Protein AF-A0A850LUI3-F1 (afdb_monomer_lite)

Structure (mmCIF, N/CA/C/O backbone):
data_AF-A0A850LUI3-F1
#
_entry.id   AF-A0A850LUI3-F1
#
loop_
_atom_site.group_PDB
_atom_site.id
_atom_site.type_symbol
_atom_site.label_atom_id
_atom_site.label_alt_id
_atom_site.label_comp_id
_atom_site.label_asym_id
_atom_site.label_entity_id
_atom_site.label_seq_id
_atom_site.pdbx_PDB_ins_code
_atom_site.Cartn_x
_atom_site.Cartn_y
_atom_site.Cartn_z
_atom_site.occupancy
_atom_site.B_iso_or_equiv
_atom_site.auth_seq_id
_atom_site.auth_comp_id
_atom_site.auth_asym_id
_atom_site.auth_atom_id
_atom_site.pdbx_PDB_model_num
ATOM 1 N N . MET A 1 1 ? -22.282 -15.425 -7.492 1.00 47.47 1 MET A N 1
ATOM 2 C CA . MET A 1 1 ? -23.102 -15.328 -6.259 1.00 47.47 1 MET A CA 1
ATOM 3 C C . MET A 1 1 ? -22.388 -15.819 -4.991 1.00 47.47 1 MET A C 1
ATOM 5 O O . MET A 1 1 ? -22.538 -15.158 -3.975 1.00 47.47 1 MET A O 1
ATOM 9 N N . GLY A 1 2 ? -21.578 -16.891 -5.012 1.00 49.81 2 GLY A N 1
ATOM 10 C CA . GLY A 1 2 ? -20.942 -17.432 -3.789 1.00 49.81 2 GLY A CA 1
ATOM 11 C C . GLY A 1 2 ? -19.913 -16.527 -3.085 1.00 49.81 2 GLY A C 1
ATOM 12 O O . GLY A 1 2 ? -19.906 -16.454 -1.862 1.00 49.81 2 GLY A O 1
ATOM 13 N N . ILE A 1 3 ? -19.092 -15.780 -3.834 1.00 42.81 3 ILE A N 1
ATOM 14 C CA . ILE A 1 3 ? -18.026 -14.930 -3.261 1.00 42.81 3 ILE A CA 1
ATOM 15 C C . ILE A 1 3 ? -18.603 -13.748 -2.470 1.00 42.81 3 ILE A C 1
ATOM 17 O O . ILE A 1 3 ? -18.168 -13.474 -1.357 1.00 42.81 3 ILE A O 1
ATOM 21 N N . ALA A 1 4 ? -19.633 -13.084 -3.002 1.00 41.47 4 ALA A N 1
ATOM 22 C CA . ALA A 1 4 ? -20.290 -11.971 -2.317 1.00 41.47 4 ALA A CA 1
ATOM 23 C C . ALA A 1 4 ? -20.950 -12.417 -0.999 1.00 41.47 4 ALA A C 1
ATOM 25 O O . ALA A 1 4 ? -20.844 -11.723 0.008 1.00 41.47 4 ALA A O 1
ATOM 26 N N . TYR A 1 5 ? -21.574 -13.600 -0.984 1.00 45.94 5 TYR A N 1
ATOM 27 C CA . TYR A 1 5 ? -22.162 -14.166 0.230 1.00 45.94 5 TYR A CA 1
ATOM 28 C C . TYR A 1 5 ? -21.094 -14.514 1.273 1.00 45.94 5 TYR A C 1
ATOM 30 O O . TYR A 1 5 ? -21.274 -14.215 2.449 1.00 45.94 5 TYR A O 1
ATOM 38 N N . LEU A 1 6 ? -19.958 -15.077 0.845 1.00 44.00 6 LEU A N 1
ATOM 39 C CA . LEU A 1 6 ? -18.826 -15.380 1.724 1.00 44.00 6 LEU A CA 1
ATOM 40 C C . LEU A 1 6 ? -18.233 -14.111 2.351 1.00 44.00 6 LEU A C 1
ATOM 42 O O . LEU A 1 6 ? -17.954 -14.099 3.544 1.00 44.00 6 LEU A O 1
ATOM 46 N N . ILE A 1 7 ? -18.096 -13.036 1.569 1.00 48.62 7 ILE A N 1
ATOM 47 C CA . ILE A 1 7 ? -17.611 -11.734 2.045 1.00 48.62 7 ILE A CA 1
ATOM 48 C C . ILE A 1 7 ? -18.576 -11.151 3.083 1.00 48.62 7 ILE A C 1
ATOM 50 O O . ILE A 1 7 ? -18.150 -10.809 4.183 1.00 48.62 7 ILE A O 1
ATOM 54 N N . ILE A 1 8 ? -19.879 -11.104 2.778 1.00 47.56 8 ILE A N 1
ATOM 55 C CA . ILE A 1 8 ? -20.916 -10.616 3.706 1.00 47.56 8 ILE A CA 1
ATOM 56 C C . ILE A 1 8 ? -20.954 -11.466 4.981 1.00 47.56 8 ILE A C 1
ATOM 58 O O . ILE A 1 8 ? -21.059 -10.930 6.084 1.00 47.56 8 ILE A O 1
ATOM 62 N N . TRP A 1 9 ? -20.839 -12.787 4.848 1.00 55.53 9 TRP A N 1
ATOM 63 C CA . TRP A 1 9 ? -20.811 -13.705 5.978 1.00 55.53 9 TRP A CA 1
ATOM 64 C C . TRP A 1 9 ? -19.570 -13.490 6.850 1.00 55.53 9 TRP A C 1
ATOM 66 O O . TRP A 1 9 ? -19.726 -13.310 8.055 1.00 55.53 9 TRP A O 1
ATOM 76 N N . LEU A 1 10 ? -18.368 -13.411 6.270 1.00 49.00 10 LEU A N 1
ATOM 77 C CA . LEU A 1 10 ? -17.124 -13.127 7.001 1.00 49.00 10 LEU A CA 1
ATOM 78 C C . LEU A 1 10 ? -17.209 -11.795 7.746 1.00 49.00 10 LEU A C 1
ATOM 80 O O . LEU A 1 10 ? -16.917 -11.732 8.935 1.00 49.00 10 LEU A O 1
ATOM 84 N N . ILE A 1 11 ? -17.703 -10.760 7.072 1.00 50.66 11 ILE A N 1
ATOM 85 C CA . ILE A 1 11 ? -17.962 -9.443 7.652 1.00 50.66 11 ILE A CA 1
ATOM 86 C C . ILE A 1 11 ? -18.938 -9.519 8.830 1.00 50.66 11 ILE A C 1
ATOM 88 O O . ILE A 1 11 ? -18.718 -8.880 9.854 1.00 50.66 11 ILE A O 1
ATOM 92 N N . SER A 1 12 ? -20.013 -10.302 8.706 1.00 51.81 12 SER A N 1
ATOM 93 C CA . SER A 1 12 ? -21.022 -10.452 9.763 1.00 51.81 12 SER A CA 1
ATOM 94 C C . SER A 1 12 ? -20.490 -11.156 11.015 1.00 51.81 12 SER A C 1
ATOM 96 O O . SER A 1 12 ? -21.114 -11.078 12.073 1.00 51.81 12 SER A O 1
ATOM 98 N N . LYS A 1 13 ? -19.350 -11.851 10.893 1.00 59.06 13 LYS A N 1
ATOM 99 C CA . LYS A 1 13 ? -18.641 -12.520 11.991 1.00 59.06 13 LYS A CA 1
ATOM 100 C C . LYS A 1 13 ? -17.583 -11.643 12.649 1.00 59.06 13 LYS A C 1
ATOM 102 O O . LYS A 1 13 ? -17.036 -12.046 13.670 1.00 59.06 13 LYS A O 1
ATOM 107 N N . ILE A 1 14 ? -17.304 -10.463 12.100 1.00 55.03 14 ILE A N 1
ATOM 108 C CA . ILE A 1 14 ? -16.424 -9.490 12.738 1.00 55.03 14 ILE A CA 1
ATOM 109 C C . ILE A 1 14 ? -17.200 -8.875 13.904 1.00 55.03 14 ILE A C 1
ATOM 111 O O . ILE A 1 14 ? -18.187 -8.162 13.697 1.00 55.03 14 ILE A O 1
ATOM 115 N N . ASP A 1 15 ? -16.761 -9.161 15.131 1.00 51.34 15 ASP A N 1
ATOM 116 C CA . ASP A 1 15 ? -17.313 -8.539 16.334 1.00 51.34 15 ASP A CA 1
ATOM 117 C C . ASP A 1 15 ? -17.346 -7.015 16.178 1.00 51.34 15 ASP A C 1
ATOM 119 O O . ASP A 1 15 ? -16.445 -6.416 15.585 1.00 51.34 15 ASP A O 1
ATOM 123 N N . LYS A 1 16 ? -18.412 -6.381 16.691 1.00 56.22 16 LYS A N 1
ATOM 124 C CA . LYS A 1 16 ? -18.618 -4.926 16.610 1.00 56.22 16 LYS A CA 1
ATOM 125 C C . LYS A 1 16 ? -17.324 -4.218 17.015 1.00 56.22 16 LYS A C 1
ATOM 127 O O . LYS A 1 16 ? -16.967 -4.235 18.190 1.00 56.22 16 LYS A O 1
ATOM 132 N N . PHE A 1 17 ? -16.647 -3.611 16.039 1.00 53.62 17 PHE A N 1
ATOM 133 C CA . PHE A 1 17 ? -15.330 -3.011 16.220 1.00 53.62 17 PHE A CA 1
ATOM 134 C C . PHE A 1 17 ? -15.366 -2.046 17.412 1.00 53.62 17 PHE A C 1
ATOM 136 O O . PHE A 1 17 ? -16.135 -1.073 17.407 1.00 53.62 17 PHE A O 1
ATOM 143 N N . ASP A 1 18 ? -14.546 -2.329 18.431 1.00 58.38 18 ASP A N 1
ATOM 144 C CA . ASP A 1 18 ? -14.342 -1.442 19.577 1.00 58.38 18 ASP A CA 1
ATOM 145 C C . ASP A 1 18 ? -14.007 -0.041 19.039 1.00 58.38 18 ASP A C 1
ATOM 147 O O . ASP A 1 18 ? -13.247 0.116 18.078 1.00 58.38 18 ASP A O 1
ATOM 151 N N . VAL A 1 19 ? -14.585 0.999 19.639 1.00 59.69 19 VAL A N 1
ATOM 152 C CA . VAL A 1 19 ? -14.296 2.401 19.302 1.00 59.69 19 VAL A CA 1
ATOM 153 C C . VAL A 1 19 ? -12.785 2.663 19.357 1.00 59.69 19 VAL A C 1
ATOM 155 O O . VAL A 1 19 ? -12.263 3.418 18.537 1.00 59.69 19 VAL A O 1
ATOM 158 N N . LYS A 1 20 ? -12.064 1.971 20.251 1.00 60.97 20 LYS A N 1
ATOM 159 C CA . LYS A 1 20 ? -10.596 1.993 20.304 1.00 60.97 20 LYS A CA 1
ATOM 160 C C . LYS A 1 20 ? -9.946 1.439 19.036 1.00 60.97 20 LYS A C 1
ATOM 162 O O . LYS A 1 20 ? -8.961 2.005 18.577 1.00 60.97 20 LYS A O 1
ATOM 167 N N . CYS A 1 21 ? -10.494 0.376 18.451 1.00 63.72 21 CYS A N 1
ATOM 168 C CA . CYS A 1 21 ? -9.987 -0.238 17.224 1.00 63.72 21 CYS A CA 1
ATOM 169 C C . CYS A 1 21 ? -10.270 0.616 15.978 1.00 63.72 21 CYS A C 1
ATOM 171 O O . CYS A 1 21 ? -9.437 0.659 15.078 1.00 63.72 21 CYS A O 1
ATOM 173 N N . ARG A 1 22 ? -11.383 1.366 15.943 1.00 67.38 22 ARG A N 1
ATOM 174 C CA . ARG A 1 22 ? -11.699 2.271 14.815 1.00 67.38 22 ARG A CA 1
ATOM 175 C C . ARG A 1 22 ? -10.663 3.358 14.606 1.00 67.38 22 ARG A C 1
ATOM 177 O O . ARG A 1 22 ? -10.392 3.727 13.470 1.00 67.38 22 ARG A O 1
ATOM 184 N N . LYS A 1 23 ? -10.063 3.855 15.689 1.00 76.12 23 LYS A N 1
ATOM 185 C CA . LYS A 1 23 ? -8.986 4.841 15.595 1.00 76.12 23 LYS A CA 1
ATOM 186 C C . LYS A 1 23 ? -7.842 4.339 14.715 1.00 76.12 23 LYS A C 1
ATOM 188 O O . LYS A 1 23 ? -7.255 5.129 13.996 1.00 76.12 23 LYS A O 1
ATOM 193 N N . TYR A 1 24 ? -7.567 3.037 14.721 1.00 81.56 24 TYR A N 1
ATOM 194 C CA . TYR A 1 24 ? -6.474 2.460 13.944 1.00 81.56 24 TYR A CA 1
ATOM 195 C C . TYR A 1 24 ? -6.802 2.231 12.467 1.00 81.56 24 TYR A C 1
ATOM 197 O O . TYR A 1 24 ? -5.895 2.083 11.651 1.00 81.56 24 TYR A O 1
ATOM 205 N N . TYR A 1 25 ? -8.083 2.306 12.097 1.00 80.31 25 TYR A N 1
ATOM 206 C CA . TYR A 1 25 ? -8.511 2.238 10.704 1.00 80.31 25 TYR A CA 1
ATOM 207 C C . TYR A 1 25 ? -7.957 3.401 9.872 1.00 80.31 25 TYR A C 1
ATOM 209 O O . TYR A 1 25 ? -7.551 3.190 8.734 1.00 80.31 25 TYR A O 1
ATOM 217 N N . ILE A 1 26 ? -7.853 4.612 10.440 1.00 83.31 26 ILE A N 1
ATOM 218 C CA . ILE A 1 26 ? -7.256 5.750 9.721 1.00 83.31 26 ILE A CA 1
ATOM 219 C C . ILE A 1 26 ? -5.787 5.479 9.378 1.00 83.31 26 ILE A C 1
ATOM 221 O O . ILE A 1 26 ? -5.349 5.784 8.275 1.00 83.31 26 ILE A O 1
ATOM 225 N N . PHE A 1 27 ? -5.040 4.848 10.290 1.00 88.25 27 PHE A N 1
ATOM 226 C CA . PHE A 1 27 ? -3.642 4.496 10.060 1.00 88.25 27 PHE A CA 1
ATOM 227 C C . PHE A 1 27 ? -3.527 3.369 9.036 1.00 88.25 27 PHE A C 1
ATOM 229 O O . PHE A 1 27 ? -2.659 3.432 8.180 1.00 88.25 27 PHE A O 1
ATOM 236 N N . PHE A 1 28 ? -4.440 2.395 9.045 1.00 87.81 28 PHE A N 1
ATOM 237 C CA . PHE A 1 28 ? -4.527 1.406 7.968 1.00 87.81 28 PHE A CA 1
ATOM 238 C C . PHE A 1 28 ? -4.745 2.067 6.599 1.00 87.81 28 PHE A C 1
ATOM 240 O O . PHE A 1 28 ? -4.013 1.771 5.659 1.00 87.81 28 PHE A O 1
ATOM 247 N N . LEU A 1 29 ? -5.693 3.005 6.490 1.00 83.06 29 LEU A N 1
ATOM 248 C CA . LEU A 1 29 ? -5.956 3.720 5.238 1.00 83.06 29 LEU A CA 1
ATOM 249 C C . LEU A 1 29 ? -4.744 4.531 4.771 1.00 83.06 29 LEU A C 1
ATOM 251 O O . LEU A 1 29 ? -4.347 4.422 3.614 1.00 83.06 29 LEU A O 1
ATOM 255 N N . ILE A 1 30 ? -4.117 5.292 5.670 1.00 87.56 30 ILE A N 1
ATOM 256 C CA . ILE A 1 30 ? -2.879 6.022 5.367 1.00 87.56 30 ILE A CA 1
ATOM 257 C C . ILE A 1 30 ? -1.793 5.044 4.903 1.00 87.56 30 ILE A C 1
ATOM 259 O O . ILE A 1 30 ? -1.162 5.284 3.882 1.00 87.56 30 ILE A O 1
ATOM 263 N N . GLY A 1 31 ? -1.621 3.914 5.595 1.00 91.25 31 GLY A N 1
ATOM 264 C CA . GLY A 1 31 ? -0.679 2.865 5.208 1.00 91.25 31 GLY A CA 1
ATOM 265 C C . GLY A 1 31 ? -0.961 2.305 3.817 1.00 91.25 31 GLY A C 1
ATOM 266 O O . GLY A 1 31 ? -0.027 2.059 3.067 1.00 91.25 31 GLY A O 1
ATOM 267 N N . SER A 1 32 ? -2.234 2.163 3.439 1.00 87.50 32 SER A N 1
ATOM 268 C CA . SER A 1 32 ? -2.633 1.675 2.112 1.00 87.50 32 SER A CA 1
ATOM 269 C C . SER A 1 32 ? -2.431 2.672 0.974 1.00 87.50 32 SER A C 1
ATOM 271 O O . SER A 1 32 ? -2.446 2.268 -0.179 1.00 87.50 32 SER A O 1
ATOM 273 N N . VAL A 1 33 ? -2.241 3.957 1.272 1.00 88.00 33 VAL A N 1
ATOM 274 C CA . VAL A 1 33 ? -1.942 5.004 0.274 1.00 88.00 33 VAL A CA 1
ATOM 275 C C . VAL A 1 33 ? -0.463 5.402 0.323 1.00 88.00 33 VAL A C 1
ATOM 277 O O . VAL A 1 33 ? 0.046 6.073 -0.562 1.00 88.00 33 VAL A O 1
ATOM 280 N N . MET A 1 34 ? 0.257 4.986 1.363 1.00 90.81 34 MET A N 1
ATOM 281 C CA . MET A 1 34 ? 1.653 5.340 1.579 1.00 90.81 34 MET A CA 1
ATOM 282 C C . MET A 1 34 ? 2.595 4.870 0.456 1.00 90.81 34 MET A C 1
ATOM 284 O O . MET A 1 34 ? 3.478 5.658 0.113 1.00 90.81 34 MET A O 1
ATOM 288 N N . PRO A 1 35 ? 2.449 3.660 -0.130 1.00 89.31 35 PRO A N 1
ATOM 289 C CA . PRO A 1 35 ? 3.265 3.267 -1.275 1.00 89.31 35 PRO A CA 1
ATOM 290 C C . PRO A 1 35 ? 3.171 4.254 -2.436 1.00 89.31 35 PRO A C 1
ATOM 292 O O . PRO A 1 35 ? 4.228 4.562 -2.965 1.00 89.31 35 PRO A O 1
ATOM 295 N N . ASP A 1 36 ? 1.971 4.812 -2.683 1.00 87.44 36 ASP A N 1
ATOM 296 C CA . ASP A 1 36 ? 1.614 5.808 -3.716 1.00 87.44 36 ASP A CA 1
ATOM 297 C C . ASP A 1 36 ? 2.152 7.248 -3.443 1.00 87.44 36 ASP A C 1
ATOM 299 O O . ASP A 1 36 ? 1.915 8.186 -4.220 1.00 87.44 36 ASP A O 1
ATOM 303 N N . LEU A 1 37 ? 2.877 7.482 -2.337 1.00 84.88 37 LEU A N 1
ATOM 304 C CA . LEU A 1 37 ? 3.500 8.789 -2.053 1.00 84.88 37 LEU A CA 1
ATOM 305 C C . LEU A 1 37 ? 4.630 9.142 -3.031 1.00 84.88 37 LEU A C 1
ATOM 307 O O . LEU A 1 37 ? 4.949 10.323 -3.205 1.00 84.88 37 LEU A O 1
ATOM 311 N N . GLU A 1 38 ? 5.220 8.153 -3.698 1.00 82.94 38 GLU A N 1
ATOM 312 C CA . GLU A 1 38 ? 6.133 8.356 -4.820 1.00 82.94 38 GLU A CA 1
ATOM 313 C C . GLU A 1 38 ? 5.500 9.195 -5.928 1.00 82.94 38 GLU A C 1
ATOM 315 O O . GLU A 1 38 ? 6.232 9.905 -6.603 1.00 82.94 38 GLU A O 1
ATOM 320 N N . ARG A 1 39 ? 4.172 9.183 -6.118 1.00 81.31 39 ARG A N 1
ATOM 321 C CA . ARG A 1 39 ? 3.521 10.018 -7.144 1.00 81.31 39 ARG A CA 1
ATOM 322 C C . ARG A 1 39 ? 3.715 11.501 -6.866 1.00 81.31 39 ARG A C 1
ATOM 324 O O . ARG A 1 39 ? 3.966 12.280 -7.782 1.00 81.31 39 ARG A O 1
ATOM 331 N N . ILE A 1 40 ? 3.652 11.892 -5.594 1.00 81.75 40 ILE A N 1
ATOM 332 C CA . ILE A 1 40 ? 3.940 13.267 -5.169 1.00 81.75 40 ILE A CA 1
ATOM 333 C C . ILE A 1 40 ? 5.419 13.573 -5.429 1.00 81.75 40 ILE A C 1
ATOM 335 O O . ILE A 1 40 ? 5.750 14.629 -5.963 1.00 81.75 40 ILE A O 1
ATOM 339 N N . LEU A 1 41 ? 6.308 12.626 -5.122 1.00 80.06 41 LEU A N 1
ATOM 340 C CA . LEU A 1 41 ? 7.738 12.759 -5.402 1.00 80.06 41 LEU A CA 1
ATOM 341 C C . LEU A 1 41 ? 8.032 12.841 -6.910 1.00 80.06 41 LEU A C 1
ATOM 343 O O . LEU A 1 41 ? 8.871 13.638 -7.324 1.00 80.06 41 LEU A O 1
ATOM 347 N N . ALA A 1 42 ? 7.311 12.094 -7.742 1.00 78.00 42 ALA A N 1
ATOM 348 C CA . ALA A 1 42 ? 7.428 12.116 -9.193 1.00 78.00 42 ALA A CA 1
ATOM 349 C C . ALA A 1 42 ? 7.000 13.473 -9.761 1.00 78.00 42 ALA A C 1
ATOM 351 O O . ALA A 1 42 ? 7.713 14.017 -10.603 1.00 78.00 42 ALA A O 1
ATOM 352 N N . LEU A 1 43 ? 5.922 14.069 -9.232 1.00 83.75 43 LEU A N 1
ATOM 353 C CA . LEU A 1 43 ? 5.528 15.444 -9.558 1.00 83.75 43 LEU A CA 1
ATOM 354 C C . LEU A 1 43 ? 6.627 16.443 -9.178 1.00 83.75 43 LEU A C 1
ATOM 356 O O . LEU A 1 43 ? 6.944 17.338 -9.956 1.00 83.75 43 LEU A O 1
ATOM 360 N N . THR A 1 44 ? 7.273 16.279 -8.017 1.00 83.06 44 THR A N 1
ATOM 361 C CA . THR A 1 44 ? 8.408 17.150 -7.660 1.00 83.06 44 THR A CA 1
ATOM 362 C C . THR A 1 44 ? 9.632 16.929 -8.552 1.00 83.06 44 THR A C 1
ATOM 364 O O . THR A 1 44 ? 10.365 17.873 -8.840 1.00 83.06 44 THR A O 1
ATOM 367 N N . ALA A 1 45 ? 9.836 15.707 -9.045 1.00 84.44 45 ALA A N 1
ATOM 368 C CA . ALA A 1 45 ? 10.927 15.388 -9.956 1.00 84.44 45 ALA A CA 1
ATOM 369 C C . ALA A 1 45 ? 10.738 16.017 -11.348 1.00 84.44 45 ALA A C 1
ATOM 371 O O . ALA A 1 45 ? 11.711 16.153 -12.088 1.00 84.44 45 ALA A O 1
ATOM 372 N N . GLU A 1 46 ? 9.526 16.456 -11.714 1.00 84.94 46 GLU A N 1
ATOM 373 C CA . GLU A 1 46 ? 9.295 17.211 -12.954 1.00 84.94 46 GLU A CA 1
ATOM 374 C C . GLU A 1 46 ? 9.992 18.575 -12.967 1.00 84.94 46 GLU A C 1
ATOM 376 O O . GLU A 1 46 ? 10.304 19.086 -14.041 1.00 84.94 46 GLU A O 1
ATOM 381 N N . PHE A 1 47 ? 10.313 19.135 -11.797 1.00 88.19 47 PHE A N 1
ATOM 382 C CA . PHE A 1 47 ? 11.094 20.369 -11.697 1.00 88.19 47 PHE A CA 1
ATOM 383 C C . PHE A 1 47 ? 12.593 20.157 -11.966 1.00 88.19 47 PHE A C 1
ATOM 385 O O . PHE A 1 47 ? 13.337 21.131 -12.105 1.00 88.19 47 PHE A O 1
ATOM 392 N N . PHE A 1 48 ? 13.067 18.909 -12.060 1.00 88.00 48 PHE A N 1
ATOM 393 C CA . PHE A 1 48 ? 14.452 18.627 -12.426 1.00 88.00 48 PHE A CA 1
ATOM 394 C C . PHE A 1 48 ? 14.653 18.802 -13.933 1.00 88.00 48 PHE A C 1
ATOM 396 O O . PHE A 1 48 ? 14.097 18.070 -14.746 1.00 88.00 48 PHE A O 1
ATOM 403 N N . GLN A 1 49 ? 15.528 19.735 -14.315 1.00 89.50 49 GLN A N 1
ATOM 404 C CA . GLN A 1 49 ? 15.896 19.934 -15.723 1.00 89.50 49 GLN A CA 1
ATOM 405 C C . GLN A 1 49 ? 16.761 18.794 -16.284 1.00 89.50 49 GLN A C 1
ATOM 407 O O . GLN A 1 49 ? 16.846 18.607 -17.496 1.00 89.50 49 GLN A O 1
ATOM 412 N N . ASN A 1 50 ? 17.416 18.022 -15.412 1.00 91.44 50 ASN A N 1
ATOM 413 C CA . ASN A 1 50 ? 18.245 16.894 -15.813 1.00 91.44 50 ASN A CA 1
ATOM 414 C C . ASN A 1 50 ? 17.402 15.612 -15.905 1.00 91.44 50 ASN A C 1
ATOM 416 O O . ASN A 1 50 ? 16.980 15.062 -14.887 1.00 91.44 50 ASN A O 1
ATOM 420 N N . TYR A 1 51 ? 17.220 15.111 -17.130 1.00 87.88 51 TYR A N 1
ATOM 421 C CA . TYR A 1 51 ? 16.458 13.892 -17.413 1.00 87.88 51 TYR A CA 1
ATOM 422 C C . TYR A 1 51 ? 16.992 12.655 -16.676 1.00 87.88 51 TYR A C 1
ATOM 424 O O . TYR A 1 51 ? 16.211 11.884 -16.130 1.00 87.88 51 TYR A O 1
ATOM 432 N N . GLN A 1 52 ? 18.316 12.475 -16.608 1.00 88.94 52 GLN A N 1
ATOM 433 C CA . GLN A 1 52 ? 18.918 11.320 -15.931 1.00 88.94 52 GLN A CA 1
ATOM 434 C C . GLN A 1 52 ? 18.650 11.360 -14.426 1.00 88.94 52 GLN A C 1
ATOM 436 O O . GLN A 1 52 ? 18.357 10.332 -13.821 1.00 88.94 52 GLN A O 1
ATOM 441 N N . LEU A 1 53 ? 18.712 12.553 -13.829 1.00 86.25 53 LEU A N 1
ATOM 442 C CA . LEU A 1 53 ? 18.399 12.742 -12.415 1.00 86.25 53 LEU A CA 1
ATOM 443 C C . LEU A 1 53 ? 16.912 12.487 -12.136 1.00 86.25 53 LEU A C 1
ATOM 445 O O . LEU A 1 53 ? 16.589 11.827 -11.151 1.00 86.25 53 LEU A O 1
ATOM 449 N N . LYS A 1 54 ? 16.022 12.962 -13.016 1.00 85.88 54 LYS A N 1
ATOM 450 C CA . LYS A 1 54 ? 14.578 12.705 -12.946 1.00 85.88 54 LYS A CA 1
ATOM 451 C C . LYS A 1 54 ? 14.272 11.207 -12.994 1.00 85.88 54 LYS A C 1
ATOM 453 O O . LYS A 1 54 ? 13.616 10.700 -12.090 1.00 85.88 54 LYS A O 1
ATOM 458 N N . GLU A 1 55 ? 14.782 10.504 -14.003 1.00 83.06 55 GLU A N 1
ATOM 459 C CA . GLU A 1 55 ? 14.595 9.057 -14.169 1.00 83.06 55 GLU A CA 1
ATOM 460 C C . GLU A 1 55 ? 15.151 8.263 -12.985 1.00 83.06 55 GLU A C 1
ATOM 462 O O . GLU A 1 55 ? 14.486 7.361 -12.474 1.00 83.06 55 GLU A O 1
ATOM 467 N N . PHE A 1 56 ? 16.342 8.627 -12.500 1.00 83.88 56 PHE A N 1
ATOM 468 C CA . PHE A 1 56 ? 16.933 8.002 -11.322 1.00 83.88 56 PHE A CA 1
ATOM 469 C C . PHE A 1 56 ? 16.046 8.188 -10.087 1.00 83.88 56 PHE A C 1
ATOM 471 O O . PHE A 1 56 ? 15.756 7.219 -9.389 1.00 83.88 56 PHE A O 1
ATOM 478 N N . PHE A 1 57 ? 15.573 9.412 -9.838 1.00 83.00 57 PHE A N 1
ATOM 479 C CA . PHE A 1 57 ? 14.732 9.715 -8.684 1.00 83.00 57 PHE A CA 1
ATOM 480 C C . PHE A 1 57 ? 13.398 8.963 -8.758 1.00 83.00 57 PHE A C 1
ATOM 482 O O . PHE A 1 57 ? 13.045 8.244 -7.826 1.00 83.00 57 PHE A O 1
ATOM 489 N N . ILE A 1 58 ? 12.696 9.045 -9.891 1.00 81.62 58 ILE A N 1
ATOM 490 C CA . ILE A 1 58 ? 11.426 8.338 -10.092 1.00 81.62 58 ILE A CA 1
ATOM 491 C C . ILE A 1 58 ? 11.630 6.834 -9.910 1.00 81.62 58 ILE A C 1
ATOM 493 O O . ILE A 1 58 ? 10.912 6.219 -9.126 1.00 81.62 58 ILE A O 1
ATOM 497 N N . THR A 1 59 ? 12.635 6.243 -10.554 1.00 79.50 59 THR A N 1
ATOM 498 C CA . THR A 1 59 ? 12.869 4.794 -10.493 1.00 79.50 59 THR A CA 1
ATOM 499 C C . THR A 1 59 ? 13.194 4.331 -9.077 1.00 79.50 59 THR A C 1
ATOM 501 O O . THR A 1 59 ? 12.609 3.355 -8.604 1.00 79.50 59 THR A O 1
ATOM 504 N N . VAL A 1 60 ? 14.099 5.024 -8.379 1.00 82.62 60 VAL A N 1
ATOM 505 C CA . VAL A 1 60 ? 14.528 4.633 -7.030 1.00 82.62 60 VAL A CA 1
ATOM 506 C C . VAL A 1 60 ? 13.377 4.752 -6.042 1.00 82.62 60 VAL A C 1
ATOM 508 O O . VAL A 1 60 ? 13.115 3.791 -5.323 1.00 82.62 60 VAL A O 1
ATOM 511 N N . PHE A 1 61 ? 12.667 5.882 -6.010 1.00 82.94 61 PHE A N 1
ATOM 512 C CA . PHE A 1 61 ? 11.588 6.084 -5.041 1.00 82.94 61 PHE A CA 1
ATOM 513 C C . PHE A 1 61 ? 10.375 5.209 -5.344 1.00 82.94 61 PHE A C 1
ATOM 515 O O . PHE A 1 61 ? 9.889 4.532 -4.439 1.00 82.94 61 PHE A O 1
ATOM 522 N N . THR A 1 62 ? 9.962 5.131 -6.613 1.00 79.75 62 THR A N 1
ATOM 523 C CA . THR A 1 62 ? 8.819 4.301 -7.021 1.00 79.75 62 THR A CA 1
ATOM 524 C C . THR A 1 62 ? 9.059 2.843 -6.692 1.00 79.75 62 THR A C 1
ATOM 526 O O . THR A 1 62 ? 8.258 2.222 -5.997 1.00 79.75 62 THR A O 1
ATOM 529 N N . THR A 1 63 ? 10.209 2.309 -7.107 1.00 81.12 63 THR A N 1
ATOM 530 C CA . THR A 1 63 ? 10.515 0.899 -6.863 1.00 81.12 63 THR A CA 1
ATOM 531 C C . THR A 1 63 ? 10.711 0.629 -5.376 1.00 81.12 63 THR A C 1
ATOM 533 O O . THR A 1 63 ? 10.239 -0.386 -4.880 1.00 81.12 63 THR A O 1
ATOM 536 N N . SER A 1 64 ? 11.371 1.530 -4.638 1.00 87.00 64 SER A N 1
ATOM 537 C CA . SER A 1 64 ? 11.636 1.305 -3.214 1.00 87.00 64 SER A CA 1
ATOM 538 C C . SER A 1 64 ? 10.351 1.292 -2.392 1.00 87.00 64 SER A C 1
ATOM 540 O O . SER A 1 64 ? 10.216 0.426 -1.533 1.00 87.00 64 SER A O 1
ATOM 542 N N . PHE A 1 65 ? 9.406 2.204 -2.643 1.00 89.06 65 PHE A N 1
ATOM 543 C CA . PHE A 1 65 ? 8.164 2.299 -1.862 1.00 89.06 65 PHE A CA 1
ATOM 544 C C . PHE A 1 65 ? 7.225 1.112 -2.119 1.00 89.06 65 PHE A C 1
ATOM 546 O O . PHE A 1 65 ? 6.546 0.664 -1.196 1.00 89.06 65 PHE A O 1
ATOM 553 N N . HIS A 1 66 ? 7.295 0.519 -3.315 1.00 89.31 66 HIS A N 1
ATOM 554 C CA . HIS A 1 66 ? 6.523 -0.658 -3.726 1.00 89.31 66 HIS A CA 1
ATOM 555 C C . HIS A 1 66 ? 7.220 -1.994 -3.393 1.00 89.31 66 HIS A C 1
ATOM 557 O O . HIS A 1 66 ? 7.091 -2.997 -4.100 1.00 89.31 66 HIS A O 1
ATOM 563 N N . THR A 1 67 ? 7.980 -2.028 -2.293 1.00 89.12 67 THR A N 1
ATOM 564 C CA . THR A 1 67 ? 8.613 -3.248 -1.765 1.00 89.12 67 THR A CA 1
ATOM 565 C C . THR A 1 67 ? 8.187 -3.500 -0.326 1.00 89.12 67 THR A C 1
ATOM 567 O O . THR A 1 67 ? 7.852 -2.573 0.411 1.00 89.12 67 THR A O 1
ATOM 570 N N . ILE A 1 68 ? 8.263 -4.759 0.119 1.00 90.31 68 ILE A N 1
ATOM 571 C CA . ILE A 1 68 ? 7.998 -5.133 1.521 1.00 90.31 68 ILE A CA 1
ATOM 572 C C . ILE A 1 68 ? 8.892 -4.322 2.471 1.00 90.31 68 ILE A C 1
ATOM 574 O O . ILE A 1 68 ? 8.417 -3.792 3.475 1.00 90.31 68 ILE A O 1
ATOM 578 N N . LEU A 1 69 ? 10.182 -4.198 2.137 1.00 91.44 69 LEU A N 1
ATOM 579 C CA . LEU A 1 69 ? 11.133 -3.420 2.927 1.00 91.44 69 LEU A CA 1
ATOM 580 C C . LEU A 1 69 ? 10.791 -1.925 2.909 1.00 91.44 69 LEU A C 1
ATOM 582 O O . LEU A 1 69 ? 10.833 -1.285 3.956 1.00 91.44 69 LEU A O 1
ATOM 586 N N . GLY A 1 70 ? 10.394 -1.387 1.755 1.00 92.00 70 GLY A N 1
ATOM 587 C CA . GLY A 1 70 ? 9.899 -0.020 1.617 1.00 92.00 70 GLY A CA 1
ATOM 588 C C . GLY A 1 70 ? 8.723 0.268 2.534 1.00 92.00 70 GLY A C 1
ATOM 589 O O . GLY A 1 70 ? 8.788 1.200 3.331 1.00 92.00 70 GLY A O 1
ATOM 590 N N . VAL A 1 71 ? 7.692 -0.580 2.504 1.00 93.31 71 VAL A N 1
ATOM 591 C CA . VAL A 1 71 ? 6.530 -0.462 3.396 1.00 93.31 71 VAL A CA 1
ATOM 592 C C . VAL A 1 71 ? 6.957 -0.462 4.861 1.00 93.31 71 VAL A C 1
ATOM 594 O O . VAL A 1 71 ? 6.482 0.375 5.626 1.00 93.31 71 VAL A O 1
ATOM 597 N N . ILE A 1 72 ? 7.879 -1.340 5.262 1.00 94.81 72 ILE A N 1
ATOM 598 C CA . ILE A 1 72 ? 8.410 -1.379 6.633 1.00 94.81 72 ILE A CA 1
ATOM 599 C C . ILE A 1 72 ? 9.116 -0.060 6.986 1.00 94.81 72 ILE A C 1
ATOM 601 O O . ILE A 1 72 ? 8.803 0.551 8.009 1.00 94.81 72 ILE A O 1
ATOM 605 N N . CYS A 1 73 ? 10.039 0.403 6.140 1.00 94.12 73 CYS A N 1
ATOM 606 C CA . CYS A 1 73 ? 10.830 1.610 6.378 1.00 94.12 73 CYS A CA 1
ATOM 607 C C . CYS A 1 73 ? 9.969 2.876 6.424 1.00 94.12 73 CYS A C 1
ATOM 609 O O . CYS A 1 73 ? 10.117 3.684 7.343 1.00 94.12 73 CYS A O 1
ATOM 611 N N . VAL A 1 74 ? 9.048 3.049 5.473 1.00 93.06 74 VAL A N 1
ATOM 612 C CA . VAL A 1 74 ? 8.172 4.224 5.447 1.00 93.06 74 VAL A CA 1
ATOM 613 C C . VAL A 1 74 ? 7.166 4.156 6.599 1.00 93.06 74 VAL A C 1
ATOM 615 O O . VAL A 1 74 ? 6.954 5.166 7.262 1.00 93.06 74 VAL A O 1
ATOM 618 N N . SER A 1 75 ? 6.646 2.972 6.954 1.00 95.00 75 SER A N 1
ATOM 619 C CA . SER A 1 75 ? 5.797 2.815 8.147 1.00 95.00 75 SER A CA 1
ATOM 620 C C . SER A 1 75 ? 6.530 3.230 9.423 1.00 95.00 75 SER A C 1
ATOM 622 O O . SER A 1 75 ? 5.947 3.918 10.256 1.00 95.00 75 SER A O 1
ATOM 624 N N . LEU A 1 76 ? 7.809 2.859 9.576 1.00 95.31 76 LEU A N 1
ATOM 625 C CA . LEU A 1 76 ? 8.637 3.287 10.710 1.00 95.31 76 LEU A CA 1
ATOM 626 C C . LEU A 1 76 ? 8.791 4.812 10.761 1.00 95.31 76 LEU A C 1
ATOM 628 O O . LEU A 1 76 ? 8.614 5.408 11.824 1.00 95.31 76 LEU A O 1
ATOM 632 N N . ALA A 1 77 ? 9.071 5.447 9.621 1.00 94.12 77 ALA A N 1
ATOM 633 C CA . ALA A 1 77 ? 9.163 6.902 9.535 1.00 94.12 77 ALA A CA 1
ATOM 634 C C . ALA A 1 77 ? 7.824 7.575 9.892 1.00 94.12 77 ALA A C 1
ATOM 636 O O . ALA A 1 77 ? 7.801 8.521 10.682 1.00 94.12 77 ALA A O 1
ATOM 637 N N . MET A 1 78 ? 6.709 7.040 9.383 1.00 93.56 78 MET A N 1
ATOM 638 C CA . MET A 1 78 ? 5.369 7.608 9.542 1.00 93.56 78 MET A CA 1
ATOM 639 C C . MET A 1 78 ? 4.869 7.639 10.990 1.00 93.56 78 MET A C 1
ATOM 641 O O . MET A 1 78 ? 4.144 8.561 11.359 1.00 93.56 78 MET A O 1
ATOM 645 N N . ILE A 1 79 ? 5.269 6.690 11.844 1.00 95.00 79 ILE A N 1
ATOM 646 C CA . ILE A 1 79 ? 4.872 6.699 13.268 1.00 95.00 79 ILE A CA 1
ATOM 647 C C . ILE A 1 79 ? 5.354 7.972 13.971 1.00 95.00 79 ILE A C 1
ATOM 649 O O . ILE A 1 79 ? 4.674 8.465 14.868 1.00 95.00 79 ILE A O 1
ATOM 653 N N . SER A 1 80 ? 6.497 8.528 13.555 1.00 93.81 80 SER A N 1
ATOM 654 C CA . SER A 1 80 ? 7.106 9.706 14.187 1.00 93.81 80 SER A CA 1
ATOM 655 C C . SER A 1 80 ? 6.202 10.945 14.140 1.00 93.81 80 SER A C 1
ATOM 657 O O . SER A 1 80 ? 6.345 11.838 14.971 1.00 93.81 80 SER A O 1
ATOM 659 N N . PHE A 1 81 ? 5.235 10.986 13.216 1.00 93.56 81 PHE A N 1
ATOM 660 C CA . PHE A 1 81 ? 4.237 12.055 13.120 1.00 93.56 81 PHE A CA 1
ATOM 661 C C . PHE A 1 81 ? 3.074 11.909 14.120 1.00 93.56 81 PHE A C 1
ATOM 663 O O . PHE A 1 81 ? 2.250 12.816 14.231 1.00 93.56 81 PHE A O 1
ATOM 670 N N . PHE A 1 82 ? 3.001 10.805 14.874 1.00 91.94 82 PHE A N 1
ATOM 671 C CA . PHE A 1 82 ? 1.908 10.493 15.804 1.00 91.94 82 PHE A CA 1
ATOM 672 C C . PHE A 1 82 ? 2.411 10.162 17.227 1.00 91.94 82 PHE A C 1
ATOM 674 O O . PHE A 1 82 ? 2.121 9.083 17.747 1.00 91.94 82 PHE A O 1
ATOM 681 N N . PRO A 1 83 ? 3.121 11.089 17.905 1.00 89.12 83 PRO A N 1
ATOM 682 C CA . PRO A 1 83 ? 3.806 10.818 19.178 1.00 89.12 83 PRO A CA 1
ATOM 683 C C . PRO A 1 83 ? 2.873 10.525 20.366 1.00 89.12 83 PRO A C 1
ATOM 685 O O . PRO A 1 83 ? 3.298 9.958 21.367 1.00 89.12 83 PRO A O 1
ATOM 688 N N . ASN A 1 84 ? 1.598 10.915 20.274 1.00 87.56 84 ASN A N 1
ATOM 689 C CA . ASN A 1 84 ? 0.608 10.738 21.344 1.00 87.56 84 ASN A CA 1
ATOM 690 C C . ASN A 1 84 ? -0.186 9.425 21.218 1.00 87.56 84 ASN A C 1
ATOM 692 O O . ASN A 1 84 ? -1.176 9.222 21.923 1.00 87.56 84 ASN A O 1
ATOM 696 N N . GLU A 1 85 ? 0.207 8.548 20.294 1.00 89.31 85 GLU A N 1
ATOM 697 C CA . GLU A 1 85 ? -0.508 7.319 19.970 1.00 89.31 85 GLU A CA 1
ATOM 698 C C . GLU A 1 85 ? 0.206 6.063 20.468 1.00 89.31 85 GLU A C 1
ATOM 700 O O . GLU A 1 85 ? 1.393 6.062 20.790 1.00 89.31 85 GLU A O 1
ATOM 705 N N . ASN A 1 86 ? -0.505 4.933 20.487 1.00 90.50 86 ASN A N 1
ATOM 706 C CA . ASN A 1 86 ? 0.145 3.644 20.704 1.00 90.50 86 ASN A CA 1
ATOM 707 C C . ASN A 1 86 ? 0.968 3.264 19.462 1.00 90.50 86 ASN A C 1
ATOM 709 O O . ASN A 1 86 ? 0.443 2.663 18.523 1.00 90.50 86 ASN A O 1
ATOM 713 N N . HIS A 1 87 ? 2.265 3.579 19.483 1.00 92.69 87 HIS A N 1
ATOM 714 C CA . HIS A 1 87 ? 3.182 3.368 18.360 1.00 92.69 87 HIS A CA 1
ATOM 715 C C . HIS A 1 87 ? 3.150 1.942 17.797 1.00 92.69 87 HIS A C 1
ATOM 717 O O . HIS A 1 87 ? 3.207 1.774 16.584 1.00 92.69 87 HIS A O 1
ATOM 723 N N . LYS A 1 88 ? 3.012 0.911 18.647 1.00 91.31 88 LYS A N 1
ATOM 724 C CA . LYS A 1 88 ? 2.969 -0.489 18.188 1.00 91.31 88 LYS A CA 1
ATOM 725 C C . LYS A 1 88 ? 1.746 -0.752 17.314 1.00 91.31 88 LYS A C 1
ATOM 727 O O . LYS A 1 88 ? 1.866 -1.369 16.261 1.00 91.31 88 LYS A O 1
ATOM 732 N N . LEU A 1 89 ? 0.579 -0.278 17.747 1.00 89.00 89 LEU A N 1
ATOM 733 C CA . LEU A 1 89 ? -0.672 -0.472 17.014 1.00 89.00 89 LEU A CA 1
ATOM 734 C C . LEU A 1 89 ? -0.736 0.407 15.761 1.00 89.00 89 LEU A C 1
ATOM 736 O O . LEU A 1 89 ? -1.188 -0.065 14.721 1.00 89.00 89 LEU A O 1
ATOM 740 N N . VAL A 1 90 ? -0.238 1.645 15.830 1.00 91.25 90 VAL A N 1
ATOM 741 C CA . VAL A 1 90 ? -0.123 2.539 14.665 1.00 91.25 90 VAL A CA 1
ATOM 742 C C . VAL A 1 90 ? 0.790 1.931 13.604 1.00 91.25 90 VAL A C 1
ATOM 744 O O . VAL A 1 90 ? 0.372 1.779 12.461 1.00 91.25 90 VAL A O 1
ATOM 747 N N . TYR A 1 91 ? 1.994 1.504 13.993 1.00 93.88 91 TYR A N 1
ATOM 748 C CA . TYR A 1 91 ? 2.949 0.848 13.101 1.00 93.88 91 TYR A CA 1
ATOM 749 C C . TYR A 1 91 ? 2.356 -0.377 12.416 1.00 93.88 91 TYR A C 1
ATOM 751 O O . TYR A 1 91 ? 2.425 -0.508 11.198 1.00 93.88 91 TYR A O 1
ATOM 759 N N . PHE A 1 92 ? 1.743 -1.263 13.204 1.00 93.31 92 PHE A N 1
ATOM 760 C CA . PHE A 1 92 ? 1.136 -2.475 12.676 1.00 93.31 92 PHE A CA 1
ATOM 761 C C . PHE A 1 92 ? -0.003 -2.157 11.703 1.00 93.31 92 PHE A C 1
ATOM 763 O O . PHE A 1 92 ? -0.147 -2.823 10.683 1.00 93.31 92 PHE A O 1
ATOM 770 N N . SER A 1 93 ? -0.768 -1.098 11.977 1.00 89.75 93 SER A N 1
ATOM 771 C CA . SER A 1 93 ? -1.827 -0.632 11.081 1.00 89.75 93 SER A CA 1
ATOM 772 C C . SER A 1 93 ? -1.263 -0.085 9.771 1.00 89.75 93 SER A C 1
ATOM 774 O O . SER A 1 93 ? -1.781 -0.441 8.716 1.00 89.75 93 SER A O 1
ATOM 776 N N . PHE A 1 94 ? -0.178 0.700 9.812 1.00 93.94 94 PHE A N 1
ATOM 777 C CA . PHE A 1 94 ? 0.511 1.157 8.600 1.00 93.94 94 PHE A CA 1
ATOM 778 C C . PHE A 1 94 ? 1.043 -0.010 7.769 1.00 93.94 94 PHE A C 1
ATOM 780 O O . PHE A 1 94 ? 0.774 -0.060 6.571 1.00 93.94 94 PHE A O 1
ATOM 787 N N . ILE A 1 95 ? 1.716 -0.979 8.401 1.00 94.50 95 ILE A N 1
ATOM 788 C CA . ILE A 1 95 ? 2.224 -2.171 7.710 1.00 94.50 95 ILE A CA 1
ATOM 789 C C . ILE A 1 95 ? 1.092 -2.957 7.062 1.00 94.50 95 ILE A C 1
ATOM 791 O O . ILE A 1 95 ? 1.205 -3.326 5.897 1.00 94.50 95 ILE A O 1
ATOM 795 N N . LEU A 1 96 ? 0.001 -3.211 7.789 1.00 90.69 96 LEU A N 1
ATOM 796 C CA . LEU A 1 96 ? -1.144 -3.931 7.235 1.00 90.69 96 LEU A CA 1
ATOM 797 C C . LEU A 1 96 ? -1.749 -3.193 6.039 1.00 90.69 96 LEU A C 1
ATOM 799 O O . LEU A 1 96 ? -2.081 -3.833 5.044 1.00 90.69 96 LEU A O 1
ATOM 803 N N . GLY A 1 97 ? -1.864 -1.866 6.122 1.00 87.06 97 GLY A N 1
ATOM 804 C CA . GLY A 1 97 ? -2.315 -1.033 5.0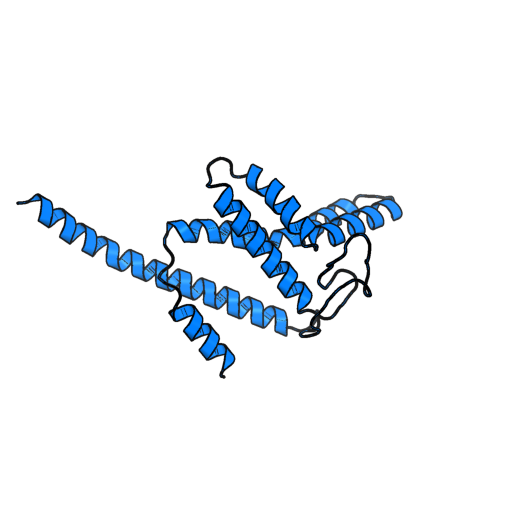12 1.00 87.06 97 GLY A CA 1
ATOM 805 C C . GLY A 1 97 ? -1.387 -1.135 3.804 1.00 87.06 97 GLY A C 1
ATOM 806 O O . GLY A 1 97 ? -1.843 -1.419 2.700 1.00 87.06 97 GLY A O 1
ATOM 807 N N . GLY A 1 98 ? -0.080 -0.971 4.014 1.00 91.56 98 GLY A N 1
ATOM 808 C CA . GLY A 1 98 ? 0.912 -1.034 2.942 1.00 91.56 98 GLY A CA 1
ATOM 809 C C . GLY A 1 98 ? 1.004 -2.420 2.305 1.00 91.56 98 GLY A C 1
ATOM 810 O O . GLY A 1 98 ? 1.068 -2.534 1.089 1.00 91.56 98 GLY A O 1
ATOM 811 N N . PHE A 1 99 ? 0.920 -3.497 3.088 1.00 90.50 99 PHE A N 1
ATOM 812 C CA . PHE A 1 99 ? 0.847 -4.857 2.547 1.00 90.50 99 PHE A CA 1
ATOM 813 C C . PHE A 1 99 ? -0.441 -5.121 1.782 1.00 90.50 99 PHE A C 1
ATOM 815 O O . PHE A 1 99 ? -0.406 -5.831 0.781 1.00 90.50 99 PHE A O 1
ATOM 822 N N . PHE A 1 100 ? -1.565 -4.553 2.220 1.00 86.50 100 PHE A N 1
ATOM 823 C CA . PHE A 1 100 ? -2.801 -4.625 1.453 1.00 86.50 100 PHE A CA 1
ATOM 824 C C . PHE A 1 100 ? -2.644 -3.942 0.088 1.00 86.50 100 PHE A C 1
ATOM 826 O O . PHE A 1 100 ? -3.035 -4.529 -0.914 1.00 86.50 100 PHE A O 1
ATOM 833 N N . HIS A 1 101 ? -2.006 -2.770 0.032 1.00 87.50 101 HIS A N 1
ATOM 834 C CA . HIS A 1 101 ? -1.682 -2.098 -1.230 1.00 87.50 101 HIS A CA 1
ATOM 835 C C . HIS A 1 101 ? -0.793 -2.969 -2.131 1.00 87.50 101 HIS A C 1
ATOM 837 O O . HIS A 1 101 ? -1.183 -3.297 -3.245 1.00 87.50 101 HIS A O 1
ATOM 843 N N . LEU A 1 102 ? 0.339 -3.451 -1.611 1.00 87.44 102 LEU A N 1
ATOM 844 C CA . LEU A 1 102 ? 1.253 -4.324 -2.355 1.00 87.44 102 LEU A CA 1
ATOM 845 C C . LEU A 1 102 ? 0.582 -5.613 -2.858 1.00 87.44 102 LEU A C 1
ATOM 847 O O . LEU A 1 102 ? 0.928 -6.143 -3.915 1.00 87.44 102 LEU A O 1
ATOM 851 N N . LEU A 1 103 ? -0.375 -6.149 -2.096 1.00 85.19 103 LEU A N 1
ATOM 852 C CA . LEU A 1 103 ? -1.166 -7.297 -2.523 1.00 85.19 103 LEU A CA 1
ATOM 853 C C . LEU A 1 103 ? -2.050 -6.941 -3.723 1.00 85.19 103 LEU A C 1
ATOM 855 O O . LEU A 1 103 ? -2.143 -7.750 -4.644 1.00 85.19 103 LEU A O 1
ATOM 859 N N . LEU A 1 104 ? -2.668 -5.754 -3.729 1.00 80.81 104 LEU A N 1
ATOM 860 C CA . LEU A 1 104 ? -3.435 -5.262 -4.876 1.00 80.81 104 LEU A CA 1
ATOM 861 C C . LEU A 1 104 ? -2.539 -5.100 -6.108 1.00 80.81 104 LEU A C 1
ATOM 863 O O . LEU A 1 104 ? -2.922 -5.581 -7.175 1.00 80.81 104 LEU A O 1
ATOM 867 N N . ASP A 1 105 ? -1.330 -4.554 -5.957 1.00 79.69 105 ASP A N 1
ATOM 868 C CA . ASP A 1 105 ? -0.358 -4.478 -7.058 1.00 79.69 105 ASP A CA 1
ATOM 869 C C . ASP A 1 105 ? -0.013 -5.866 -7.589 1.00 79.69 105 ASP A C 1
ATOM 871 O O . ASP A 1 105 ? 0.005 -6.103 -8.796 1.00 79.69 105 ASP A O 1
ATOM 875 N N . GLY A 1 106 ? 0.198 -6.822 -6.681 1.00 80.44 106 GLY A N 1
ATOM 876 C CA . GLY A 1 106 ? 0.426 -8.220 -7.023 1.00 80.44 106 GLY A CA 1
ATOM 877 C C . GLY A 1 106 ? -0.745 -8.863 -7.772 1.00 80.44 106 GLY A C 1
ATOM 878 O O . GLY A 1 106 ? -0.532 -9.833 -8.489 1.00 80.44 106 GLY A O 1
ATOM 879 N N . MET A 1 107 ? -1.978 -8.359 -7.660 1.00 79.38 107 MET A N 1
ATOM 880 C CA . MET A 1 107 ? -3.126 -8.870 -8.425 1.00 79.38 107 MET A CA 1
ATOM 881 C C . MET A 1 107 ? -3.190 -8.318 -9.859 1.00 79.38 107 MET A C 1
ATOM 883 O O . MET A 1 107 ? -3.819 -8.943 -10.720 1.00 79.38 107 MET A O 1
ATOM 887 N N . MET A 1 108 ? -2.552 -7.178 -10.134 1.00 73.88 108 MET A N 1
ATOM 888 C CA . MET A 1 108 ? -2.576 -6.508 -11.438 1.00 73.88 108 MET A CA 1
ATOM 889 C C . MET A 1 108 ? -1.564 -7.117 -12.411 1.00 73.88 108 MET A C 1
ATOM 891 O O . MET A 1 108 ? -0.488 -7.535 -11.998 1.00 73.88 108 MET A O 1
ATOM 895 N N . TRP A 1 109 ? -1.885 -7.172 -13.707 1.00 70.44 109 TRP A N 1
ATOM 896 C CA . TRP A 1 109 ? -0.986 -7.668 -14.756 1.00 70.44 109 TRP A CA 1
ATOM 897 C C . TRP A 1 109 ? 0.354 -6.914 -14.728 1.00 70.44 109 TRP A C 1
ATOM 899 O O . TRP A 1 109 ? 0.338 -5.689 -14.585 1.00 70.44 109 TRP A O 1
ATOM 909 N N . PRO A 1 110 ? 1.505 -7.600 -14.865 1.00 66.69 110 PRO A N 1
ATOM 910 C CA . PRO A 1 110 ? 2.802 -6.953 -14.738 1.00 66.69 110 PRO A CA 1
ATOM 911 C C . PRO A 1 110 ? 2.994 -5.905 -15.840 1.00 66.69 110 PRO A C 1
ATOM 913 O O . PRO A 1 110 ? 2.989 -6.210 -17.033 1.00 66.69 110 PRO A O 1
ATOM 916 N N . TRP A 1 111 ? 3.195 -4.664 -15.410 1.00 62.75 111 TRP A N 1
ATOM 917 C CA . TRP A 1 111 ? 3.579 -3.507 -16.220 1.00 62.75 111 TRP A CA 1
ATOM 918 C C . TRP A 1 111 ? 4.846 -2.910 -15.575 1.00 62.75 111 TRP A C 1
ATOM 920 O O . TRP A 1 111 ? 5.047 -3.082 -14.374 1.00 62.75 111 TRP A O 1
ATOM 930 N N . PRO A 1 112 ? 5.747 -2.235 -16.309 1.00 57.81 112 PRO A N 1
ATOM 931 C CA . PRO A 1 112 ? 6.783 -1.381 -15.712 1.00 57.81 112 PRO A CA 1
ATOM 932 C C . PRO A 1 112 ? 6.287 -0.523 -14.520 1.00 57.81 112 PRO A C 1
ATOM 934 O O . PRO A 1 112 ? 5.543 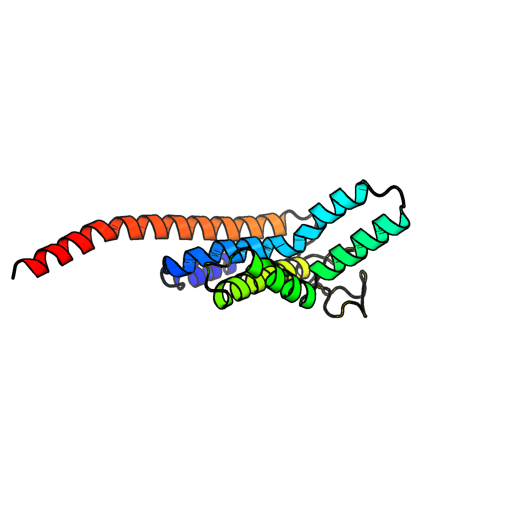0.434 -14.705 1.00 57.81 112 PRO A O 1
ATOM 937 N N . GLY A 1 113 ? 6.695 -0.862 -13.294 1.00 56.09 113 GLY A N 1
ATOM 938 C CA . GLY A 1 113 ? 6.244 -0.169 -12.077 1.00 56.09 113 GLY A CA 1
ATOM 939 C C . GLY A 1 113 ? 4.953 -0.711 -11.444 1.00 56.09 113 GLY A C 1
ATOM 940 O O . GLY A 1 113 ? 4.483 -0.117 -10.486 1.00 56.09 113 GLY A O 1
ATOM 941 N N . MET A 1 114 ? 4.398 -1.827 -11.934 1.00 62.19 114 MET A N 1
ATOM 942 C CA . MET A 1 114 ? 3.267 -2.538 -11.321 1.00 62.19 114 MET A CA 1
ATOM 943 C C . MET A 1 114 ? 3.585 -4.021 -11.083 1.00 62.19 114 MET A C 1
ATOM 945 O O . MET A 1 114 ? 4.280 -4.667 -11.876 1.00 62.19 114 MET A O 1
ATOM 949 N N . GLY A 1 115 ? 3.056 -4.567 -9.989 1.00 66.88 115 GLY A N 1
ATOM 950 C CA . GLY A 1 115 ? 3.387 -5.895 -9.472 1.00 66.88 115 GLY A CA 1
ATOM 951 C C . GLY A 1 115 ? 4.283 -5.836 -8.232 1.00 66.88 115 GLY A C 1
ATOM 952 O O . GLY A 1 115 ? 4.865 -4.810 -7.896 1.00 66.88 115 GLY A O 1
ATOM 953 N N . LEU A 1 116 ? 4.407 -6.964 -7.539 1.00 74.81 116 LEU A N 1
ATOM 954 C CA . LEU A 1 116 ? 5.122 -7.060 -6.272 1.00 74.81 116 LEU A CA 1
ATOM 955 C C . LEU A 1 116 ? 6.630 -7.232 -6.503 1.00 74.81 116 LEU A C 1
ATOM 957 O O . LEU A 1 116 ? 7.075 -8.271 -7.002 1.00 74.81 116 LEU A O 1
ATOM 961 N N . VAL A 1 117 ? 7.435 -6.249 -6.100 1.00 76.75 117 VAL A N 1
ATOM 962 C CA . VAL A 1 117 ? 8.900 -6.340 -6.189 1.00 76.75 117 VAL A CA 1
ATOM 963 C C . VAL A 1 117 ? 9.449 -7.022 -4.931 1.00 76.75 117 VAL A C 1
ATOM 965 O O . VAL A 1 117 ? 9.705 -6.391 -3.906 1.00 76.75 117 VAL A O 1
ATOM 968 N N . LEU A 1 118 ? 9.622 -8.344 -4.999 1.00 71.81 118 LEU A N 1
ATOM 969 C CA . LEU A 1 118 ? 10.037 -9.160 -3.847 1.00 71.81 118 LEU A CA 1
ATOM 970 C C . LEU A 1 118 ? 11.530 -9.055 -3.514 1.00 71.81 118 LEU A C 1
ATOM 972 O O . LEU A 1 118 ? 11.904 -9.127 -2.346 1.00 71.81 118 LEU A O 1
ATOM 976 N N . PHE A 1 119 ? 12.381 -8.894 -4.528 1.00 73.50 119 PHE A N 1
ATOM 977 C CA . PHE A 1 119 ? 13.837 -9.010 -4.389 1.00 73.50 119 PHE A CA 1
ATOM 978 C C . PHE A 1 119 ? 14.577 -7.720 -4.762 1.00 73.50 119 PHE A C 1
ATOM 980 O O . PHE A 1 119 ? 15.701 -7.769 -5.260 1.00 73.50 119 PHE A O 1
ATOM 987 N N . TYR A 1 120 ? 13.965 -6.556 -4.543 1.00 69.19 120 TYR A N 1
ATOM 988 C CA . TYR A 1 120 ? 14.664 -5.280 -4.700 1.00 69.19 120 TYR A CA 1
ATOM 989 C C . TYR 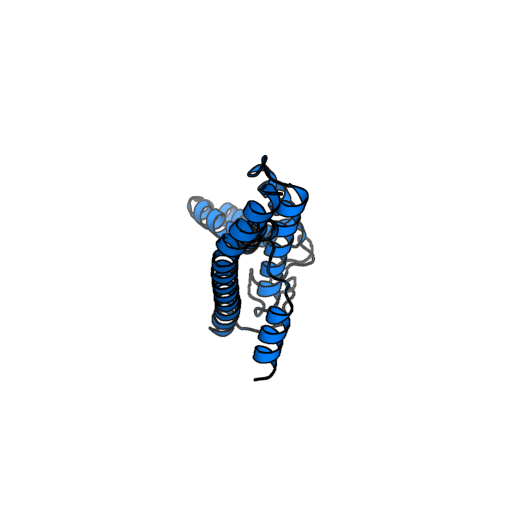A 1 120 ? 15.873 -5.196 -3.745 1.00 69.19 120 TYR A C 1
ATOM 991 O O . TYR A 1 120 ? 15.743 -5.593 -2.585 1.00 69.19 120 TYR A O 1
ATOM 999 N N . PRO A 1 121 ? 17.035 -4.666 -4.178 1.00 65.94 121 PRO A N 1
ATOM 1000 C CA . PRO A 1 121 ? 17.344 -4.097 -5.499 1.00 65.94 121 PRO A CA 1
ATOM 1001 C C . PRO A 1 121 ? 17.921 -5.097 -6.520 1.00 65.94 121 PRO A C 1
ATOM 1003 O O . PRO A 1 121 ? 18.358 -4.689 -7.591 1.00 65.94 121 PRO A O 1
ATOM 1006 N N . PHE A 1 122 ? 17.955 -6.394 -6.210 1.00 73.50 122 PHE A N 1
ATOM 1007 C CA . PHE A 1 122 ? 18.654 -7.412 -7.003 1.00 73.50 122 PHE A CA 1
ATOM 1008 C C . PHE A 1 122 ? 17.884 -7.872 -8.248 1.00 73.50 122 PHE A C 1
ATOM 1010 O O . PHE A 1 122 ? 18.500 -8.167 -9.270 1.00 73.50 122 PHE A O 1
ATOM 1017 N N . LEU A 1 123 ? 16.550 -7.930 -8.181 1.00 68.81 123 LEU A N 1
ATOM 1018 C CA . LEU A 1 123 ? 15.685 -8.225 -9.328 1.00 68.81 123 LEU A CA 1
ATOM 1019 C C . LEU A 1 123 ? 14.687 -7.083 -9.509 1.00 68.81 123 LEU A C 1
ATOM 1021 O O . LEU A 1 123 ? 13.756 -6.927 -8.720 1.00 68.81 123 LEU A O 1
ATOM 1025 N N . THR A 1 124 ? 14.897 -6.280 -10.551 1.00 67.81 124 THR A N 1
ATOM 1026 C CA . THR A 1 124 ? 14.067 -5.117 -10.889 1.00 67.81 124 THR A CA 1
ATOM 1027 C C . THR A 1 124 ? 13.499 -5.227 -12.305 1.00 67.81 124 THR A C 1
ATOM 1029 O O . THR A 1 124 ? 13.889 -6.088 -13.100 1.00 67.81 124 THR A O 1
ATOM 1032 N N . GLY A 1 125 ? 12.534 -4.362 -12.620 1.00 66.19 125 GLY A N 1
ATOM 1033 C CA . GLY A 1 125 ? 11.855 -4.340 -13.915 1.00 66.19 125 GLY A CA 1
ATOM 1034 C C . GLY A 1 125 ? 10.817 -5.459 -14.097 1.00 66.19 125 GLY A C 1
ATOM 1035 O O . GLY A 1 125 ? 10.560 -6.227 -13.171 1.00 66.19 125 GLY A O 1
ATOM 1036 N N . PRO A 1 126 ? 10.230 -5.593 -15.303 1.00 64.88 126 PRO A N 1
ATOM 1037 C CA . PRO A 1 126 ? 9.093 -6.489 -15.564 1.00 64.88 126 PRO A CA 1
ATOM 1038 C C . PRO A 1 126 ? 9.375 -7.979 -15.331 1.00 64.88 126 PRO A C 1
ATOM 1040 O O . PRO A 1 126 ? 8.454 -8.779 -15.227 1.00 64.88 126 PRO A O 1
ATOM 1043 N N . ARG A 1 127 ? 10.655 -8.372 -15.300 1.00 68.56 127 ARG A N 1
ATOM 1044 C CA . ARG A 1 127 ? 11.089 -9.752 -15.025 1.00 68.56 127 ARG A CA 1
ATOM 1045 C C . ARG A 1 127 ? 11.304 -10.024 -13.533 1.00 68.56 127 ARG A C 1
ATOM 1047 O O . ARG A 1 127 ? 11.395 -11.183 -13.148 1.00 68.56 127 ARG A O 1
ATOM 1054 N N . GLY A 1 128 ? 11.434 -8.972 -12.724 1.00 70.44 128 GLY A N 1
ATOM 1055 C CA . GLY A 1 128 ? 11.608 -9.041 -11.273 1.00 70.44 128 GLY A CA 1
ATOM 1056 C C . GLY A 1 128 ? 10.325 -8.768 -10.484 1.00 70.44 128 GLY A C 1
ATOM 1057 O O . GLY A 1 128 ? 10.336 -8.890 -9.260 1.00 70.44 128 GLY A O 1
ATOM 1058 N N . THR A 1 129 ? 9.230 -8.403 -11.159 1.00 76.25 129 THR A N 1
ATOM 1059 C CA . THR A 1 129 ? 7.916 -8.190 -10.547 1.00 76.25 129 THR A CA 1
ATOM 1060 C C . THR A 1 129 ? 7.113 -9.485 -10.528 1.00 76.25 129 THR A C 1
ATOM 1062 O O . THR A 1 129 ? 6.954 -10.169 -11.538 1.00 76.25 129 THR A O 1
ATOM 1065 N N . PHE A 1 130 ? 6.584 -9.832 -9.358 1.00 78.88 130 PHE A N 1
ATOM 1066 C CA . PHE A 1 130 ? 5.629 -10.920 -9.216 1.00 78.88 130 PHE A CA 1
ATOM 1067 C C . PHE A 1 130 ? 4.202 -10.395 -9.403 1.00 78.88 130 PHE A C 1
ATOM 1069 O O . PHE A 1 130 ? 3.829 -9.367 -8.841 1.00 78.88 130 PHE A O 1
ATOM 1076 N N . SER A 1 131 ? 3.390 -11.120 -10.167 1.00 81.56 131 SER A N 1
ATOM 1077 C CA . SER A 1 131 ? 1.978 -10.807 -10.363 1.00 81.56 131 SER A CA 1
ATOM 1078 C C . SER A 1 131 ? 1.155 -12.082 -10.535 1.00 81.56 131 SER A C 1
ATOM 1080 O O . SER A 1 131 ? 1.581 -13.037 -11.186 1.00 81.56 131 SER A O 1
ATOM 1082 N N . PHE A 1 132 ? -0.060 -12.080 -9.994 1.00 78.75 132 PHE A N 1
ATOM 1083 C CA . PHE A 1 132 ? -1.074 -13.111 -10.182 1.00 78.75 132 PHE A CA 1
ATOM 1084 C C . PHE A 1 132 ? -1.848 -12.965 -11.498 1.00 78.75 132 PHE A C 1
ATOM 1086 O O . PHE A 1 132 ? -2.638 -13.849 -11.820 1.00 78.75 132 PHE A O 1
ATOM 1093 N N . HIS A 1 133 ? -1.630 -11.886 -12.260 1.00 77.75 133 HIS A N 1
ATOM 1094 C CA . HIS A 1 133 ? -2.235 -11.671 -13.578 1.00 77.75 133 HIS A CA 1
ATOM 1095 C C . HIS A 1 133 ? -3.778 -11.705 -13.561 1.00 77.75 133 HIS A C 1
ATOM 1097 O O . HIS A 1 133 ? -4.414 -12.103 -14.537 1.00 77.75 133 HIS A O 1
ATOM 1103 N N . LEU A 1 134 ? -4.399 -11.301 -12.446 1.00 73.88 134 LEU A N 1
ATOM 1104 C CA . LEU A 1 134 ? -5.847 -11.424 -12.244 1.00 73.88 134 LEU A CA 1
ATOM 1105 C C . LEU A 1 134 ? -6.632 -10.272 -12.870 1.00 73.88 134 LEU A C 1
ATOM 1107 O O . LEU A 1 134 ? -7.808 -10.441 -13.192 1.00 73.88 134 LEU A O 1
ATOM 1111 N N . ALA A 1 135 ? -6.009 -9.105 -13.037 1.00 70.25 135 ALA A N 1
ATOM 1112 C CA . ALA A 1 135 ? -6.672 -7.945 -13.608 1.00 70.25 135 ALA A CA 1
ATOM 1113 C C . ALA A 1 135 ? -5.739 -7.086 -14.461 1.00 70.25 135 ALA A C 1
ATOM 1115 O O . ALA A 1 135 ? -4.601 -6.822 -14.087 1.00 70.25 135 ALA A O 1
ATOM 1116 N N . TRP A 1 136 ? -6.242 -6.605 -15.596 1.00 72.19 136 TRP A N 1
ATOM 1117 C CA . TRP A 1 136 ? -5.523 -5.631 -16.414 1.00 72.19 136 TRP A CA 1
ATOM 1118 C C . TRP A 1 136 ? -5.581 -4.234 -15.770 1.00 72.19 136 TRP A C 1
ATOM 1120 O O . TRP A 1 136 ? -6.646 -3.885 -15.256 1.00 72.19 136 TRP A O 1
ATOM 1130 N N . PRO A 1 137 ? -4.515 -3.412 -15.818 1.00 65.25 137 PRO A N 1
ATOM 1131 C CA . PRO A 1 137 ? -4.507 -2.083 -15.199 1.00 65.25 137 PRO A CA 1
ATOM 1132 C C . PRO A 1 137 ? -5.602 -1.138 -15.705 1.00 65.25 137 PRO A C 1
ATOM 1134 O O . PRO A 1 137 ? -6.152 -0.357 -14.938 1.00 65.25 137 PRO A O 1
ATOM 1137 N N . GLU A 1 138 ? -5.959 -1.246 -16.985 1.00 65.50 138 GLU A N 1
ATOM 1138 C CA . GLU A 1 138 ? -7.011 -0.430 -17.614 1.00 65.50 138 GLU A CA 1
ATOM 1139 C C . GLU A 1 138 ? -8.417 -1.022 -17.423 1.00 65.50 138 GLU A C 1
ATOM 1141 O O . GLU A 1 138 ? -9.419 -0.437 -17.836 1.00 65.50 138 GLU A O 1
ATOM 1146 N N . SER A 1 139 ? -8.516 -2.204 -16.811 1.00 67.00 139 SER A N 1
ATOM 1147 C CA . SER A 1 139 ? -9.803 -2.811 -16.508 1.00 67.00 139 SER A CA 1
ATOM 1148 C C . SER A 1 139 ? -10.497 -2.029 -15.399 1.00 67.00 139 SER A C 1
ATOM 1150 O O . SER A 1 139 ? -9.893 -1.674 -14.392 1.00 67.00 139 SER A O 1
ATOM 1152 N N . LEU A 1 140 ? -11.811 -1.838 -15.518 1.00 65.38 140 LEU A N 1
ATOM 1153 C CA . LEU A 1 140 ? -12.619 -1.321 -14.410 1.00 65.38 140 LEU A CA 1
ATOM 1154 C C . LEU A 1 140 ? -12.742 -2.337 -13.262 1.00 65.38 140 LEU A C 1
ATOM 1156 O O . LEU A 1 140 ? -13.225 -1.990 -12.190 1.00 65.38 140 LEU A O 1
ATOM 1160 N N . VAL A 1 141 ? -12.320 -3.591 -13.461 1.00 64.50 141 VAL A N 1
ATOM 1161 C CA . VAL A 1 141 ? -12.520 -4.683 -12.499 1.00 64.50 141 VAL A CA 1
ATOM 1162 C C . VAL A 1 141 ? -11.830 -4.429 -11.149 1.00 64.50 141 VAL A C 1
ATOM 1164 O O . VAL A 1 141 ? -12.536 -4.525 -10.144 1.00 64.50 141 VAL A O 1
ATOM 1167 N N . PRO A 1 142 ? -10.535 -4.051 -11.062 1.00 59.69 142 PRO A N 1
ATOM 1168 C CA . PRO A 1 142 ? -9.917 -3.654 -9.796 1.00 59.69 142 PRO A CA 1
ATOM 1169 C C . PRO A 1 142 ? -10.672 -2.512 -9.129 1.00 59.69 142 PRO A C 1
ATOM 1171 O O . PRO A 1 142 ? -11.058 -2.637 -7.975 1.00 59.69 142 PRO A O 1
ATOM 1174 N N . LEU A 1 143 ? -10.985 -1.445 -9.872 1.00 58.84 143 LEU A N 1
ATOM 1175 C CA . LEU A 1 143 ? -11.706 -0.289 -9.341 1.00 58.84 143 LEU A CA 1
ATOM 1176 C C . LEU A 1 143 ? -13.071 -0.681 -8.760 1.00 58.84 143 LEU A C 1
ATOM 1178 O O . LEU A 1 143 ? -13.429 -0.219 -7.677 1.00 58.84 143 LEU A O 1
ATOM 1182 N N . ILE A 1 144 ? -13.819 -1.545 -9.450 1.00 65.69 144 ILE A N 1
ATOM 1183 C CA . ILE A 1 144 ? -15.115 -2.066 -9.005 1.00 65.69 144 ILE A CA 1
ATOM 1184 C C . ILE A 1 144 ? -14.943 -2.905 -7.736 1.00 65.69 144 ILE A C 1
ATOM 1186 O O . ILE A 1 144 ? -15.676 -2.693 -6.774 1.00 65.69 144 ILE A O 1
ATOM 1190 N N . ILE A 1 145 ? -13.973 -3.824 -7.697 1.00 64.75 145 ILE A N 1
ATOM 1191 C CA . ILE A 1 145 ? -13.719 -4.670 -6.521 1.00 64.75 145 ILE A CA 1
ATOM 1192 C C . ILE A 1 145 ? -13.330 -3.805 -5.320 1.00 64.75 145 ILE A C 1
ATOM 1194 O O . ILE A 1 145 ? -13.950 -3.927 -4.263 1.00 64.75 145 ILE A O 1
ATOM 1198 N N . THR A 1 146 ? -12.370 -2.894 -5.479 1.00 60.03 146 THR A N 1
ATOM 1199 C CA . THR A 1 146 ? -11.903 -2.020 -4.397 1.00 60.03 146 THR A CA 1
ATOM 1200 C C . THR A 1 146 ? -13.021 -1.092 -3.926 1.00 60.03 146 THR A C 1
ATOM 1202 O O . THR A 1 146 ? -13.233 -0.956 -2.725 1.00 60.03 146 THR A O 1
ATOM 1205 N N . SER A 1 147 ? -13.814 -0.531 -4.845 1.00 63.81 147 SER A N 1
ATOM 1206 C CA . SER A 1 147 ? -14.961 0.329 -4.517 1.00 63.81 147 SER A CA 1
ATOM 1207 C C . SER A 1 147 ? -16.076 -0.431 -3.796 1.00 63.81 147 SER A C 1
ATOM 1209 O O . SER A 1 147 ? -16.676 0.105 -2.866 1.00 63.81 147 SER A O 1
ATOM 1211 N N . ILE A 1 148 ? -16.336 -1.691 -4.167 1.00 68.31 148 ILE A N 1
ATOM 1212 C CA . ILE A 1 148 ? -17.279 -2.560 -3.452 1.00 68.31 148 ILE A CA 1
ATOM 1213 C C . ILE A 1 148 ? -16.754 -2.855 -2.050 1.00 68.31 148 ILE A C 1
ATOM 1215 O O . ILE A 1 148 ? -17.499 -2.693 -1.089 1.00 68.31 148 ILE A O 1
ATOM 1219 N N . VAL A 1 149 ? -15.486 -3.249 -1.905 1.00 64.94 149 VAL A N 1
ATOM 1220 C CA . VAL A 1 149 ? -14.890 -3.551 -0.594 1.00 64.94 149 VAL A CA 1
ATOM 1221 C C . VAL A 1 149 ? -14.927 -2.316 0.306 1.00 64.94 149 VAL A C 1
ATOM 1223 O O . VAL A 1 149 ? -15.443 -2.389 1.421 1.00 64.94 149 VAL A O 1
ATOM 1226 N N . VAL A 1 150 ? -14.466 -1.164 -0.182 1.00 58.97 150 VAL A N 1
ATOM 1227 C CA . VAL A 1 150 ? -14.469 0.103 0.564 1.00 58.97 150 VAL A CA 1
ATOM 1228 C C . VAL A 1 150 ? -15.895 0.542 0.895 1.00 58.97 150 VAL A C 1
ATOM 1230 O O . VAL A 1 150 ? -16.186 0.836 2.053 1.00 58.97 150 VAL A O 1
ATOM 1233 N N . GLY A 1 151 ? -16.812 0.525 -0.075 1.00 66.00 151 GLY A N 1
ATOM 1234 C CA . GLY A 1 151 ? -18.211 0.908 0.124 1.00 66.00 151 GLY A CA 1
ATOM 1235 C C . GLY A 1 151 ? -18.923 0.021 1.144 1.00 66.00 151 GLY A C 1
ATOM 1236 O O . GLY A 1 151 ? -19.589 0.523 2.048 1.00 66.00 151 GLY A O 1
ATOM 1237 N N . VAL A 1 152 ? -18.717 -1.295 1.065 1.00 65.75 152 VAL A N 1
ATOM 1238 C CA . VAL A 1 152 ? -19.214 -2.253 2.058 1.00 65.75 152 VAL A CA 1
ATOM 1239 C C . VAL A 1 152 ? -18.631 -1.936 3.435 1.00 65.75 152 VAL A C 1
ATOM 1241 O O . VAL A 1 152 ? -19.388 -1.841 4.399 1.00 65.75 152 VAL A O 1
ATOM 1244 N N . THR A 1 153 ? -17.324 -1.676 3.527 1.00 62.00 153 THR A N 1
ATOM 1245 C CA . THR A 1 153 ? -16.646 -1.321 4.788 1.00 62.00 153 THR A CA 1
ATOM 1246 C C . THR A 1 153 ? -17.233 -0.050 5.414 1.00 62.00 153 THR A C 1
ATOM 1248 O O . THR A 1 153 ? -17.546 -0.043 6.605 1.00 62.00 153 THR A O 1
ATOM 1251 N N . PHE A 1 154 ? -17.483 0.993 4.616 1.00 66.25 154 PHE A N 1
ATOM 1252 C CA . PHE A 1 154 ? -18.142 2.224 5.068 1.00 66.25 154 PHE A CA 1
ATOM 1253 C C . PHE A 1 154 ? -19.582 1.997 5.531 1.00 66.25 154 PHE A C 1
ATOM 1255 O O . PHE A 1 154 ? -19.982 2.523 6.571 1.00 66.25 154 PHE A O 1
ATOM 1262 N N . ILE A 1 155 ? -20.370 1.212 4.789 1.00 68.75 155 ILE A N 1
ATOM 1263 C CA . ILE A 1 155 ? -21.752 0.882 5.165 1.00 68.75 155 ILE A CA 1
ATOM 1264 C C . ILE A 1 155 ? -21.768 0.150 6.509 1.00 68.75 155 ILE A C 1
ATOM 1266 O O . ILE A 1 155 ? -22.580 0.474 7.378 1.00 68.75 155 ILE A O 1
ATOM 1270 N N . ILE A 1 156 ? -20.853 -0.798 6.713 1.00 65.00 156 ILE A N 1
ATOM 1271 C CA . ILE A 1 156 ? -20.725 -1.527 7.978 1.00 65.00 156 ILE A CA 1
ATOM 1272 C C . ILE A 1 156 ? -20.354 -0.573 9.109 1.00 65.00 156 ILE A C 1
ATOM 1274 O O . ILE A 1 156 ? -21.028 -0.587 10.141 1.00 65.00 156 ILE A O 1
ATOM 1278 N N . ASP A 1 157 ? -19.343 0.282 8.927 1.00 62.44 157 ASP A N 1
ATOM 1279 C CA . ASP A 1 157 ? -18.944 1.246 9.958 1.00 62.44 157 ASP A CA 1
ATOM 1280 C C . ASP A 1 157 ? -20.101 2.193 10.319 1.00 62.44 157 ASP A C 1
ATOM 1282 O O . ASP A 1 157 ? -20.380 2.419 11.504 1.00 62.44 157 ASP A O 1
ATOM 1286 N N . PHE A 1 158 ? -20.853 2.660 9.314 1.00 70.06 158 PHE A N 1
ATOM 1287 C CA . PHE A 1 158 ? -22.027 3.512 9.494 1.00 70.06 158 PHE A CA 1
ATOM 1288 C C . PHE A 1 158 ? -23.149 2.810 10.272 1.00 70.06 158 PHE A C 1
ATOM 1290 O O . PHE A 1 158 ? -23.651 3.352 11.264 1.00 70.06 158 PHE A O 1
ATOM 1297 N N . ILE A 1 159 ? -23.519 1.585 9.878 1.00 68.88 159 ILE A N 1
ATOM 1298 C CA . ILE A 1 159 ? -24.531 0.773 10.575 1.00 68.88 159 ILE A CA 1
ATOM 1299 C C . ILE A 1 159 ? -24.100 0.532 12.025 1.00 68.88 159 ILE A C 1
ATOM 1301 O O . ILE A 1 159 ? -24.889 0.714 12.960 1.00 68.88 159 ILE A O 1
ATOM 1305 N N . GLN A 1 160 ? -22.832 0.183 12.240 1.00 63.94 160 GLN A N 1
ATOM 1306 C CA . GLN A 1 160 ? -22.297 -0.053 13.575 1.00 63.94 160 GLN A CA 1
ATOM 1307 C C . GLN A 1 160 ? -22.319 1.221 14.429 1.00 63.94 160 GLN A C 1
ATOM 1309 O O . GLN A 1 160 ? -22.701 1.149 15.601 1.00 63.94 160 GLN A O 1
ATOM 1314 N N . LYS A 1 161 ? -21.967 2.386 13.863 1.00 64.94 161 LYS A N 1
ATOM 1315 C CA . LYS A 1 161 ? -21.997 3.692 14.547 1.00 64.94 161 LYS A CA 1
ATOM 1316 C C . LYS A 1 161 ? -23.413 4.051 14.999 1.00 64.94 161 LYS A C 1
ATOM 1318 O O . LYS A 1 161 ? -23.611 4.429 16.153 1.00 64.94 161 LYS A O 1
ATOM 1323 N N . LYS A 1 162 ? -24.409 3.839 14.133 1.00 63.28 162 LYS A N 1
ATOM 1324 C CA . LYS A 1 162 ? -25.826 4.056 14.460 1.00 63.28 162 LYS A CA 1
ATOM 1325 C C . LYS A 1 162 ? -26.309 3.112 15.570 1.00 63.28 162 LYS A C 1
ATOM 1327 O O . LYS A 1 162 ? -27.012 3.550 16.479 1.00 63.28 162 LYS A O 1
ATOM 1332 N N . SER A 1 163 ? -25.878 1.846 15.551 1.00 60.25 163 SER A N 1
ATOM 1333 C CA . SER A 1 163 ? -26.245 0.867 16.588 1.00 60.25 163 SER A CA 1
ATOM 1334 C C . SER A 1 163 ? -25.690 1.223 17.974 1.00 60.25 163 SER A C 1
ATOM 1336 O O . SER A 1 163 ? -26.389 1.068 18.973 1.00 60.25 163 SER A O 1
ATOM 1338 N N . LEU A 1 164 ? -24.466 1.758 18.049 1.00 58.38 164 LEU A N 1
ATOM 1339 C CA . LEU A 1 164 ? -23.843 2.172 19.310 1.00 58.38 164 LEU A CA 1
ATOM 1340 C C . LEU A 1 164 ? -24.558 3.374 19.928 1.00 58.38 164 LEU A C 1
ATOM 1342 O O . LEU A 1 164 ? -24.855 3.338 21.117 1.00 58.38 164 LEU A O 1
ATOM 1346 N N . ILE A 1 165 ? -24.912 4.377 19.118 1.00 59.38 165 ILE A N 1
ATOM 1347 C CA . ILE A 1 165 ? -25.661 5.561 19.571 1.00 59.38 165 ILE A CA 1
ATOM 1348 C C . ILE A 1 165 ? -27.025 5.168 20.157 1.00 59.38 165 ILE A C 1
ATOM 1350 O O . ILE A 1 165 ? -27.453 5.751 21.150 1.00 59.38 165 ILE A O 1
ATOM 1354 N N . SER A 1 166 ? -27.685 4.148 19.596 1.00 58.50 166 SER A N 1
ATOM 1355 C CA . SER A 1 166 ? -28.981 3.671 20.104 1.00 58.50 166 SER A CA 1
ATOM 1356 C C . SER A 1 166 ? -28.907 2.979 21.475 1.00 58.50 166 SER A C 1
ATOM 1358 O O . SER A 1 166 ? -29.902 2.934 22.194 1.00 58.50 166 SER A O 1
ATOM 1360 N N . LEU A 1 167 ? -27.732 2.473 21.871 1.00 55.91 167 LEU A N 1
ATOM 1361 C CA . LEU A 1 167 ? -27.538 1.718 23.116 1.00 55.91 167 LEU A CA 1
ATOM 1362 C C . LEU A 1 167 ? -27.013 2.581 24.276 1.00 55.91 167 LEU A C 1
ATOM 1364 O O . LEU A 1 167 ? -27.203 2.222 25.441 1.00 55.91 167 LEU A O 1
ATOM 1368 N N . THR A 1 168 ? -26.377 3.719 23.988 1.00 57.94 168 THR A N 1
ATOM 1369 C CA . THR A 1 168 ? -25.845 4.646 25.002 1.00 57.94 168 THR A CA 1
ATOM 1370 C C . THR A 1 168 ? -26.903 5.194 25.974 1.00 57.94 168 THR A C 1
ATOM 1372 O O . THR A 1 168 ? -26.649 5.152 27.180 1.00 57.94 168 THR A O 1
ATOM 1375 N N . PRO A 1 169 ? -28.093 5.665 25.535 1.00 59.56 169 PRO A N 1
ATOM 1376 C CA . PRO A 1 169 ? -29.089 6.196 26.469 1.00 59.56 169 PRO A CA 1
ATOM 1377 C C . PRO A 1 169 ? -29.658 5.119 27.407 1.00 59.56 169 PRO A C 1
ATOM 1379 O O . PRO A 1 169 ? -29.869 5.386 28.588 1.00 59.56 169 PRO A O 1
ATOM 1382 N N . LEU A 1 170 ? -29.818 3.880 26.928 1.00 57.34 170 LEU A N 1
ATOM 1383 C CA . LEU A 1 170 ? -30.280 2.749 27.743 1.00 57.34 170 LEU A CA 1
ATOM 1384 C C . LEU A 1 170 ? -29.275 2.378 28.841 1.00 57.34 170 LEU A C 1
ATOM 1386 O O . LEU A 1 170 ? -29.667 2.173 29.986 1.00 57.34 170 LEU A O 1
ATOM 1390 N N . LYS A 1 171 ? -27.971 2.347 28.538 1.00 57.09 171 LYS A N 1
ATOM 1391 C CA . LYS A 1 171 ? -26.940 2.044 29.548 1.00 57.09 171 LYS A CA 1
ATOM 1392 C C . LYS A 1 171 ? -26.882 3.088 30.670 1.00 57.09 171 LYS A C 1
ATOM 1394 O O . LYS A 1 171 ? -26.723 2.708 31.828 1.00 57.09 171 LYS A O 1
ATOM 1399 N N . ASN A 1 172 ? -27.058 4.369 30.342 1.00 5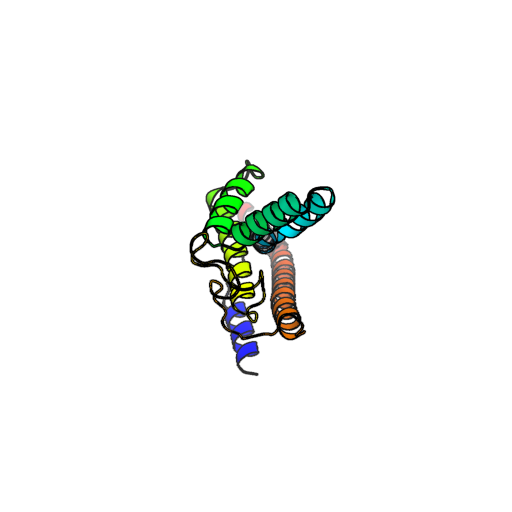9.25 172 ASN A N 1
ATOM 1400 C CA . ASN A 1 172 ? -27.066 5.449 31.333 1.00 59.25 172 ASN A CA 1
ATOM 1401 C C . ASN A 1 172 ? -28.307 5.398 32.242 1.00 59.25 172 ASN A C 1
ATOM 1403 O O . ASN A 1 172 ? -28.195 5.667 33.436 1.00 59.25 172 ASN A O 1
ATOM 1407 N N . LEU A 1 173 ? -29.462 4.978 31.712 1.00 59.41 173 LEU A N 1
ATOM 1408 C CA . LEU A 1 173 ? -30.674 4.734 32.504 1.00 59.41 173 LEU A CA 1
ATOM 1409 C C . LEU A 1 173 ? -30.467 3.628 33.553 1.00 59.41 173 LEU A C 1
ATOM 1411 O O . LEU A 1 173 ? -30.803 3.811 34.720 1.00 59.41 173 LEU A O 1
ATOM 1415 N N . PHE A 1 174 ? -29.846 2.507 33.177 1.00 61.00 174 PHE A N 1
ATOM 1416 C CA . PHE A 1 174 ? -29.603 1.404 34.117 1.00 61.00 174 PHE A CA 1
ATOM 1417 C C . PHE A 1 174 ? -28.464 1.671 35.112 1.00 61.00 174 PHE A C 1
ATOM 1419 O O . PHE A 1 174 ? -28.488 1.134 36.219 1.00 61.00 174 PHE A O 1
ATOM 1426 N N . GLN A 1 175 ? -27.469 2.490 34.757 1.00 62.78 175 GLN A N 1
ATOM 1427 C CA . GLN A 1 175 ? -26.398 2.865 35.688 1.00 62.78 175 GLN A CA 1
ATOM 1428 C C . GLN A 1 175 ? -26.844 3.893 36.735 1.00 62.78 175 GLN A C 1
ATOM 1430 O O . GLN A 1 175 ? -26.385 3.811 37.872 1.00 62.78 175 GLN A O 1
ATOM 1435 N N . ASN A 1 176 ? -27.753 4.812 36.394 1.00 60.66 176 ASN A N 1
ATOM 1436 C CA . ASN A 1 176 ? -28.288 5.771 37.365 1.00 60.66 176 ASN A CA 1
ATOM 1437 C C . ASN A 1 176 ? -29.230 5.114 38.385 1.00 60.66 176 ASN A C 1
ATOM 1439 O O . ASN A 1 176 ? -29.191 5.483 39.554 1.00 60.66 176 ASN A O 1
ATOM 1443 N N . ASN A 1 177 ? -29.991 4.087 37.992 1.00 59.22 177 ASN A N 1
ATOM 1444 C CA . ASN A 1 177 ? -30.863 3.365 38.927 1.00 59.22 177 ASN A CA 1
ATOM 1445 C C . ASN A 1 177 ? -30.100 2.514 39.958 1.00 59.22 177 ASN A C 1
ATOM 1447 O O . ASN A 1 177 ? -30.633 2.252 41.023 1.00 59.22 177 ASN A O 1
ATOM 1451 N N . LYS A 1 178 ? -28.846 2.123 39.693 1.00 57.16 178 LYS A N 1
ATOM 1452 C CA . LYS A 1 178 ? -28.011 1.377 40.658 1.00 57.16 178 LYS A CA 1
ATOM 1453 C C . LYS A 1 178 ? -27.340 2.240 41.733 1.00 57.16 178 LYS A C 1
ATOM 1455 O O . LYS A 1 178 ? -26.674 1.688 42.597 1.00 57.16 178 LYS A O 1
ATOM 1460 N N . LYS A 1 179 ? -27.439 3.570 41.651 1.00 55.25 179 LYS A N 1
ATOM 1461 C CA . LYS A 1 179 ? -26.880 4.498 42.653 1.00 55.25 179 LYS A CA 1
ATOM 1462 C C . LYS A 1 179 ? -27.925 5.013 43.650 1.00 55.25 179 LYS A C 1
ATOM 1464 O O . LYS A 1 179 ? -27.597 5.878 44.454 1.00 55.25 179 LYS A O 1
ATOM 1469 N N . LEU A 1 180 ? -29.168 4.544 43.542 1.00 57.22 180 LEU A N 1
ATOM 1470 C CA . LEU A 1 180 ? -30.288 4.961 44.388 1.00 57.22 180 LEU A CA 1
ATOM 1471 C C . LEU A 1 180 ? -30.645 3.932 45.477 1.00 57.22 180 LEU A C 1
ATOM 1473 O O . LEU A 1 180 ? -31.570 4.193 46.240 1.00 57.22 180 LEU A O 1
ATOM 1477 N N . ASP A 1 181 ? -29.880 2.842 45.573 1.00 54.62 181 ASP A N 1
ATOM 1478 C CA . ASP A 1 181 ? -29.899 1.862 46.668 1.00 54.62 181 ASP A CA 1
ATOM 1479 C C . ASP A 1 181 ? -28.581 1.950 47.455 1.00 54.62 181 ASP A C 1
ATOM 1481 O O . ASP A 1 181 ? -28.614 1.790 48.696 1.00 54.62 181 ASP A O 1
#

Foldseek 3Di:
DVVVVVVVVVLVPPPLQDPVNVVLLVLLQCLLCQLVCLVVVLVVLVPDPDPVSSCVSSQCSLLLSLALVNQLVVLVVVLVVPVVDDSVSSSVSSSNSNVVNSVLQQAEDQDFSGAHQYDPPVADGSRRHHHPNNYYPPDCVSVVVVCVVVVVVVVSNVVSVVVVVVCVVVVVVVVVVVVVD

pLDDT: mean 74.19, std 14.32, range [41.47, 95.31]

Sequence (181 aa):
MGIAYLIIWLISKIDKFDVKCRKYYIFFLIGSVMPDLERILALTAEFFQNYQLKEFFITVFTTSFHTILGVICVSLAMISFFPNENHKLVYFSFILGGFFHLLLDGMMWPWPGMGLVLFYPFLTGPRGTFSFHLAWPESLVPLIITSIVVGVTFIIDFIQKKSLISLTPLKNLFQNNKKLD

Radius of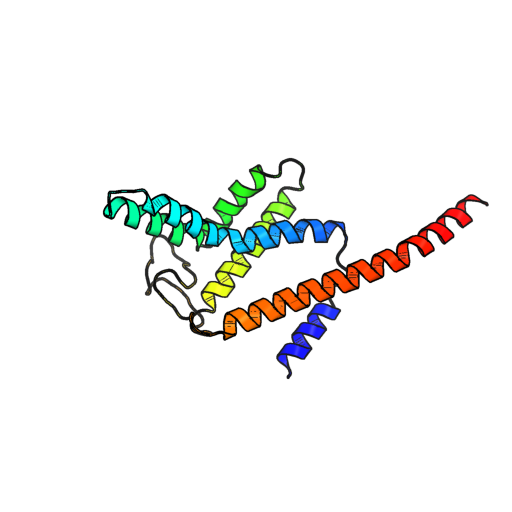 gyration: 21.31 Å; chains: 1; bounding box: 50×38×64 Å

Secondary structure (DSSP, 8-state):
-HHHHHHHHHHHTS----HHHHHHHHHHHHHHHSGGGHHHHHHHHTT-S-HHHHHHHHHHHHHHHTSHHHHHHHHHHHHTT-TTS-HHHHHHHHHHHHHHHHHHHHHBPPBTTBSEE-STTTS-STTTEE----B-TT-HHHHHHHHHHHHHHHHHHHHHHHHHHHHHHHHHHHHHHTT--

=== Feature glossary ===
Feature key, reading from the visual/contextual features back to the raw sequence:

Rendered structure images. Six rendered views show the 3D structure from the faces of a cube — i.e. along ±x, ±y, ±z. Rendering representation is drawn randomly per protein from cartoon (secondary-structure ribbons), sticks (backbone bonds), or molecular surface; coloring is either N→C rainbow (blue at the N-terminus through red at the C-terminus) or one color per chain.

Contact-map, Ramachandran, and PAE plots. The contact map is a binary N×N matrix image: p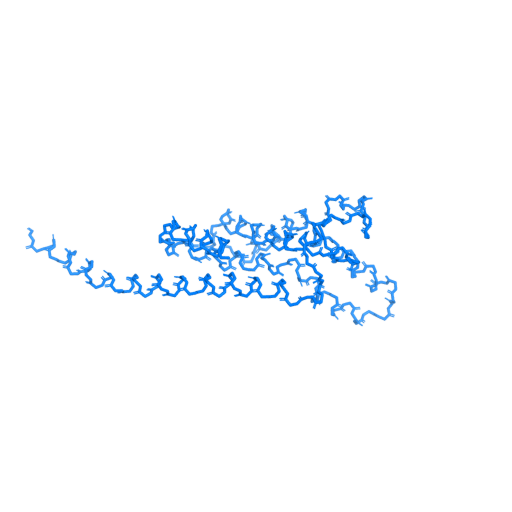ixel (i, j) is dark where Cα_i and Cα_j are within 8 Å and |i−j|>4. Because the |i−j|>4 filter removes local helical contacts, off-diagonal stripes parallel to the main diagonal indicate parallel β-sheets; stripes perpendicular to it indicate antiparallel β-sheets. The Ramachandran plot scatters every residue's (φ, ψ) pair against the sterically allowed regions. The PAE heatmap renders the predicted-aligned-error matrix.

InterPro / GO / CATH / organism. Database cross-references. InterPro integrates a dozen domain/family signature databases into unified entries with residue-range hits. GO terms attach function/process/location labels with evidence codes. CATH codes position the fold in a four-level structural taxonomy. Organism is the NCBI-taxonomy species name.

Nearest PDB structures. The Foldseek neighbor list gives the closest experimentally determined structures in the PDB, ranked by structural alignment. TM-score near 1 means near-identical fold; near 0.3 means only rough topology match. This is how one finds what a novel AlphaFold prediction most resembles in the solved-structure universe.

Predicted aligned error. PAE(i, j) answers: if I align the predicted and true structures on residue i, how far off (in Å) do I expect residue j to be? A block-diagonal PAE matrix with low values on the blocks and high values off-diagonal is the signature of a multi-domain protein with confidently predicted domains but uncertain inter-domain orientation.

Solvent-accessible surface area. Accessible surface area quantifies burial. A residue with SASA near zero is packed into the hydrophobic core; one with SASA >100 Å² sits on the surface. Computed here via the Shrake–Rupley numerical algorithm with a 1.4 Å probe.

B-factor. B-factor (Debye–Waller factor) reflects atomic displacement in the crystal lattice. It is an experimental observable (units Å²), not a prediction; low values mean the atom is pinned down, high values mean it moves or is heterogeneous across the crystal.

pLDDT. For AlphaFold models, the B-factor field carries pLDDT — the model's own estimate of local accuracy on a 0–100 scale. Regions with pLDDT<50 should be treated as essentially unmodeled; they often correspond to intrinsically disordered segments.

Backbone torsions (φ/ψ). φ (phi) and ψ (psi) are the two rotatable backbone dihedrals per residue: φ is the C(i-1)–N–Cα–C torsion, ψ is the N–Cα–C–N(i+1) torsion, both in degrees on (−180°, 180°]. α-helical residues cluster near (−60°, −45°); β-strand residues near (−120°, +130°). A Ramachandran plot is simply a scatter of (φ, ψ) for every residue.

Radius of gyration, Cα contacts, bounding box. Radius of gyration (Rg) is the root-mean-square distance of Cα atoms from their centroid — a single number for overall size and compactness. A globular domain of N residues has Rg ≈ 2.2·N^0.38 Å; an extended or disordered chain has a much larger Rg. The Cα contact count is the number of residue pairs whose Cα atoms are within 8 Å and are more than four positions apart in sequence — a standard proxy for tertiary packing density. The bounding box is the smallest axis-aligned box enclosing all Cα atoms.

Secondary structure (3-state, P-SEA). Three-state secondary structure (P-SEA) collapses the eight DSSP classes into helix (a), strand (b), and coil (c). P-SEA assigns these from Cα geometry alone — distances and angles — without requiring backbone oxygens, so it works on any Cα trace.

Secondary structure (8-state, DSSP). DSSP 8-state secondary structure assigns each residue one of H (α-helix), G (3₁₀-helix), I (π-helix), E (extended β-strand), B (isolated β-bridge), T (hydrogen-bonded turn), S (bend), or '-' (coil). The assignment is computed from backbone hydrogen-bond geometry via the Kabsch–Sander algorithm.

Foldseek 3Di. A 3Di character summarizes, for each residue, the relative orientation of the Cα frame of its nearest spatial neighbor. Because it encodes fold topology rather than chemistry, 3Di alignments detect remote structural similarity that sequence alignment misses.

mmCIF coordinates. The mmCIF block holds the 3D Cartesian coordinates of each backbone atom (N, Cα, C, O) in ångströms. mmCIF is the PDB's canonical archive format — a tagged-loop text representation of the atomic model.

Sequence. Sequence gives the chain of amino acids in standard one-letter code (A=alanine, C=cysteine, …, Y=tyrosine), read N→C. It is the only feature that is directly encoded by the gene; all structural features are derived from the folded form of this sequence.